Protein AF-A0A2R8MQP6-F1 (afdb_monomer_lite)

Sequence (188 aa):
MVGGPGESDSECGGEAPLSVRDRGTAGGQGGDEKSQTPPPSLRMPEGPELHLASQFVNEACRALVFGGCVEKSPVSRNPEVPFESSAYRISASARDKELRLTLSPLPGAQPPQEPLALVFRLGMSGSFQLVPRGELLRHAHPSFYTALPSPRLALCFVDIRRVGHWDLGGKWQPGRGPCVLQEYEQFR

Secondary structure (DSSP, 8-state):
------------------------------------PPPPPSSPPPHHHHHHHHHHHHHHHTT--EEEE-B--TT--SPP---EEEEEEEEEEEETTEEEEEEEEPTT-SS----EEEEEE-TTTEEEEEEEGGG--TTEEEEEEBPTTS-SEEEEEEESS---EEEESSPPPTT----TTT-HHHH-

pLDDT: mean 78.87, std 21.62, range [30.52, 97.0]

Structure (mmCIF, N/CA/C/O backbone):
data_AF-A0A2R8MQP6-F1
#
_entry.id   AF-A0A2R8MQP6-F1
#
loop_
_atom_site.group_PDB
_atom_site.id
_atom_site.type_symbol
_atom_site.label_atom_id
_atom_site.label_alt_id
_atom_site.label_comp_id
_atom_site.label_asym_id
_atom_site.label_entity_id
_atom_site.label_seq_id
_atom_site.pdbx_PDB_ins_code
_atom_site.Cartn_x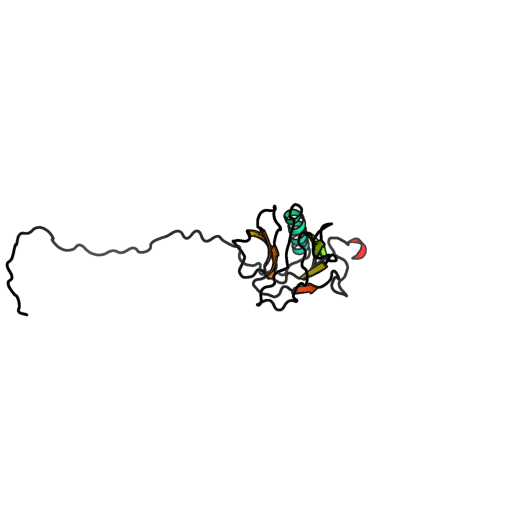
_atom_site.Cartn_y
_atom_site.Cartn_z
_atom_site.occupancy
_atom_site.B_iso_or_equiv
_atom_site.auth_seq_id
_atom_site.auth_comp_id
_atom_site.auth_asym_id
_atom_site.auth_atom_id
_atom_site.pdbx_PDB_model_num
ATOM 1 N N . MET A 1 1 ? 6.000 -55.855 59.032 1.00 43.84 1 MET A N 1
ATOM 2 C CA . MET A 1 1 ? 7.174 -56.683 58.684 1.00 43.84 1 MET A CA 1
ATOM 3 C C . MET A 1 1 ? 6.706 -58.111 58.500 1.00 43.84 1 MET A C 1
ATOM 5 O O . MET A 1 1 ? 5.842 -58.518 59.263 1.00 43.84 1 MET A O 1
ATOM 9 N N . VAL A 1 2 ? 7.357 -58.817 57.565 1.00 40.41 2 VAL A N 1
ATOM 10 C CA . VAL A 1 2 ? 7.210 -60.248 57.223 1.00 40.41 2 VAL A CA 1
ATOM 11 C C . VAL A 1 2 ? 5.893 -60.544 56.489 1.00 40.41 2 VAL A C 1
ATOM 13 O O . VAL A 1 2 ? 4.835 -60.234 57.008 1.00 40.41 2 VAL A O 1
ATOM 16 N N . GLY A 1 3 ? 5.829 -61.065 55.263 1.00 36.62 3 GLY A N 1
ATOM 17 C CA . GLY A 1 3 ? 6.766 -61.812 54.414 1.00 36.62 3 GLY A CA 1
ATOM 18 C C . GLY A 1 3 ? 5.940 -62.926 53.738 1.00 36.62 3 GLY A C 1
ATOM 19 O O . GLY A 1 3 ? 5.153 -63.556 54.435 1.00 36.62 3 GLY A O 1
ATOM 20 N N . GLY A 1 4 ? 6.040 -63.103 52.409 1.00 36.66 4 GLY A N 1
ATOM 21 C CA . GLY A 1 4 ? 5.347 -64.166 51.638 1.00 36.66 4 GLY A CA 1
ATOM 22 C C . GLY A 1 4 ? 5.877 -65.582 51.946 1.00 36.66 4 GLY A C 1
ATOM 23 O O . GLY A 1 4 ? 6.498 -65.738 52.998 1.00 36.66 4 GLY A O 1
ATOM 24 N N . PRO A 1 5 ? 5.759 -66.603 51.060 1.00 54.81 5 PRO A N 1
ATOM 25 C CA . PRO A 1 5 ? 5.203 -66.664 49.692 1.00 54.81 5 PRO A CA 1
ATOM 26 C C . PRO A 1 5 ? 4.239 -67.871 49.474 1.00 54.81 5 PRO A C 1
ATOM 28 O O . PRO A 1 5 ? 3.922 -68.588 50.419 1.00 54.81 5 PRO A O 1
ATOM 31 N N . GLY A 1 6 ? 3.791 -68.131 48.236 1.00 36.03 6 GLY A N 1
ATOM 32 C CA . GLY A 1 6 ? 3.144 -69.407 47.882 1.00 36.03 6 GLY A CA 1
ATOM 33 C C . GLY A 1 6 ? 2.449 -69.421 46.517 1.00 36.03 6 GLY A C 1
ATOM 34 O O . GLY A 1 6 ? 1.337 -68.918 46.391 1.00 36.03 6 GLY A O 1
ATOM 35 N N . GLU A 1 7 ? 3.120 -70.001 45.520 1.00 37.38 7 GLU A N 1
ATOM 36 C CA . GLU A 1 7 ? 2.585 -70.434 44.218 1.00 37.38 7 GLU A CA 1
ATOM 37 C C . GLU A 1 7 ? 1.422 -71.428 44.366 1.00 37.38 7 GLU A C 1
ATOM 39 O O . GLU A 1 7 ? 1.453 -72.274 45.259 1.00 37.38 7 GLU A O 1
ATOM 44 N N . SER A 1 8 ? 0.444 -71.391 43.454 1.00 41.34 8 SER A N 1
ATOM 45 C CA . SER A 1 8 ? -0.266 -72.590 42.974 1.00 41.34 8 SER A CA 1
ATOM 46 C C . SER A 1 8 ? -0.934 -72.319 41.625 1.00 41.34 8 SER A C 1
ATOM 48 O O . SER A 1 8 ? -1.675 -71.349 41.462 1.00 41.34 8 SER A O 1
ATOM 50 N N . ASP A 1 9 ? -0.648 -73.218 40.696 1.00 33.62 9 ASP A N 1
ATOM 51 C CA . ASP A 1 9 ? -1.058 -73.300 39.302 1.00 33.62 9 ASP A CA 1
ATOM 52 C C . ASP A 1 9 ? -2.571 -73.357 39.044 1.00 33.62 9 ASP A C 1
ATOM 54 O O . ASP A 1 9 ? -3.346 -73.959 39.791 1.00 33.62 9 ASP A O 1
ATOM 58 N N . SER A 1 10 ? -2.977 -72.840 37.882 1.00 39.88 10 SER A N 1
ATOM 59 C CA . SER A 1 10 ? -4.131 -73.376 37.162 1.00 39.88 10 SER A CA 1
ATOM 60 C C . SER A 1 10 ? -3.827 -73.408 35.665 1.00 39.88 10 SER A C 1
ATOM 62 O O . SER A 1 10 ? -3.576 -72.382 35.033 1.00 39.88 10 SER A O 1
ATOM 64 N N . GLU A 1 11 ? -3.782 -74.632 35.152 1.00 35.59 11 GLU A N 1
ATOM 65 C CA . GLU A 1 11 ? -3.460 -75.033 33.787 1.00 35.59 11 GLU A CA 1
ATOM 66 C C . GLU A 1 11 ? -4.742 -75.195 32.939 1.00 35.59 11 GLU A C 1
ATOM 68 O O . GLU A 1 11 ? -5.850 -75.187 33.471 1.00 35.59 11 GLU A O 1
ATOM 73 N N . CYS A 1 12 ? -4.551 -75.461 31.639 1.00 32.31 12 CYS A N 1
ATOM 74 C CA . CYS A 1 12 ? -5.521 -75.704 30.551 1.00 32.31 12 CYS A CA 1
ATOM 75 C C . CYS A 1 12 ? -6.021 -74.428 29.846 1.00 32.31 12 CYS A C 1
ATOM 77 O O . CYS A 1 12 ? -6.860 -73.706 30.361 1.00 32.31 12 CYS A O 1
ATOM 79 N N . GLY A 1 13 ? -5.598 -74.073 28.632 1.00 30.52 13 GLY A N 1
ATOM 80 C CA . GLY A 1 13 ? -4.957 -74.836 27.561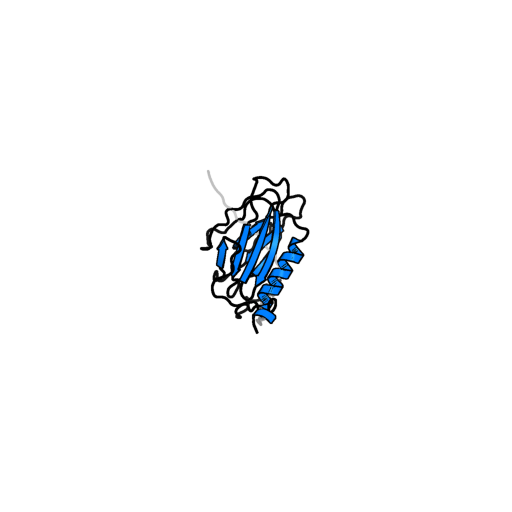 1.00 30.52 13 GLY A CA 1
ATOM 81 C C . GLY A 1 13 ? -5.720 -74.580 26.256 1.00 30.52 13 GLY A C 1
ATOM 82 O O . GLY A 1 13 ? -6.945 -74.650 26.247 1.00 30.52 13 GLY A O 1
ATOM 83 N N . GLY A 1 14 ? -5.006 -74.300 25.163 1.00 31.25 14 GLY A N 1
ATOM 84 C CA . GLY A 1 14 ? -5.575 -74.318 23.814 1.00 31.25 14 GLY A CA 1
ATOM 85 C C . GLY A 1 14 ? -5.014 -73.264 22.863 1.00 31.25 14 GLY A C 1
ATOM 86 O O . GLY A 1 14 ? -5.293 -72.085 23.011 1.00 31.25 14 GLY A O 1
ATOM 87 N N . GLU A 1 15 ? -4.314 -73.767 21.845 1.00 33.25 15 GLU A N 1
ATOM 88 C CA . GLU A 1 15 ? -4.041 -73.162 20.532 1.00 33.25 15 GLU A CA 1
ATOM 89 C C . GLU A 1 15 ? -2.840 -72.220 20.362 1.00 33.25 15 GLU A C 1
ATOM 91 O O . GLU A 1 15 ? -2.916 -71.008 20.529 1.00 33.25 15 GLU A O 1
ATOM 96 N N . ALA A 1 16 ? -1.756 -72.795 19.831 1.00 38.88 16 ALA A N 1
ATOM 97 C CA . ALA A 1 16 ? -1.168 -72.333 18.570 1.00 38.88 16 ALA A CA 1
ATOM 98 C C . ALA A 1 16 ? -0.230 -73.404 17.987 1.00 38.88 16 ALA A C 1
ATOM 100 O O . ALA A 1 16 ? 0.624 -73.920 18.712 1.00 38.88 16 ALA A O 1
ATOM 101 N N . PRO A 1 17 ? -0.287 -73.681 16.673 1.00 40.97 17 PRO A N 1
ATOM 102 C CA . PRO A 1 17 ? 0.880 -74.138 15.951 1.00 40.97 17 PRO A CA 1
ATOM 103 C C . PRO A 1 17 ? 1.465 -73.036 15.063 1.00 40.97 17 PRO A C 1
ATOM 105 O O . PRO A 1 17 ? 0.817 -72.090 14.617 1.00 40.97 17 PRO A O 1
ATOM 108 N N . LEU A 1 18 ? 2.761 -73.217 14.859 1.00 34.84 18 LEU A N 1
ATOM 109 C CA . LEU A 1 18 ? 3.734 -72.335 14.249 1.00 34.84 18 LEU A CA 1
ATOM 110 C C . LEU A 1 18 ? 3.585 -72.158 12.728 1.00 34.84 18 LEU A C 1
ATOM 112 O O . LEU A 1 18 ? 3.363 -73.102 11.978 1.00 34.84 18 LEU A O 1
ATOM 116 N N . SER A 1 19 ? 3.924 -70.933 12.320 1.00 37.66 19 SER A N 1
ATOM 117 C CA . SER A 1 19 ? 4.759 -70.553 11.171 1.00 37.66 19 SER A CA 1
ATOM 118 C C . SER A 1 19 ? 4.329 -70.924 9.746 1.00 37.66 19 SER A C 1
ATOM 120 O O . SER A 1 19 ? 4.566 -72.037 9.283 1.00 37.66 19 SER A O 1
ATOM 122 N N . VAL A 1 20 ? 3.971 -69.892 8.970 1.00 40.28 20 VAL A N 1
ATOM 123 C CA . VAL A 1 20 ? 4.335 -69.794 7.546 1.00 40.28 20 VAL A CA 1
ATOM 124 C C . VAL A 1 20 ? 4.773 -68.358 7.209 1.00 40.28 20 VAL A C 1
ATOM 126 O O . VAL A 1 20 ? 3.966 -67.449 7.083 1.00 40.28 20 VAL A O 1
ATOM 129 N N . ARG A 1 21 ? 6.096 -68.196 7.115 1.00 37.25 21 ARG A N 1
ATOM 130 C CA . ARG A 1 21 ? 6.882 -67.445 6.115 1.00 37.25 21 ARG A CA 1
ATOM 131 C C . ARG A 1 21 ? 6.300 -66.159 5.492 1.00 37.25 21 ARG A C 1
ATOM 133 O O . ARG A 1 21 ? 5.482 -66.204 4.583 1.00 37.25 21 ARG A O 1
ATOM 140 N N . ASP A 1 22 ? 6.895 -65.046 5.916 1.00 37.72 22 ASP A N 1
ATOM 141 C CA . ASP A 1 22 ? 7.594 -64.026 5.113 1.00 37.72 22 ASP A CA 1
ATOM 142 C C . ASP A 1 22 ? 7.141 -63.772 3.657 1.00 37.72 22 ASP A C 1
ATOM 144 O O . ASP A 1 22 ? 7.406 -64.568 2.753 1.00 37.72 22 ASP A O 1
ATOM 148 N N . ARG A 1 23 ? 6.563 -62.583 3.432 1.00 37.38 23 ARG A N 1
ATOM 149 C CA . ARG A 1 23 ? 6.898 -61.683 2.313 1.00 37.38 23 ARG A CA 1
ATOM 150 C C . ARG A 1 23 ? 6.336 -60.289 2.596 1.00 37.38 23 ARG A C 1
ATOM 152 O O . ARG A 1 23 ? 5.126 -60.096 2.661 1.00 37.38 23 ARG A O 1
ATOM 159 N N . GLY A 1 24 ? 7.233 -59.328 2.793 1.00 37.88 24 GLY A N 1
ATOM 160 C CA . GLY A 1 24 ? 6.889 -57.939 3.072 1.00 37.88 24 GLY A CA 1
ATOM 161 C C . GLY A 1 24 ? 6.263 -57.201 1.890 1.00 37.88 24 GLY A C 1
ATOM 162 O O . GLY A 1 24 ? 6.472 -57.555 0.733 1.00 37.88 24 GLY A O 1
ATOM 163 N N . THR A 1 25 ? 5.556 -56.113 2.186 1.00 36.94 25 THR A N 1
ATOM 164 C CA . THR A 1 25 ? 5.577 -54.880 1.388 1.00 36.94 25 THR A CA 1
ATOM 165 C C . THR A 1 25 ? 5.242 -53.711 2.313 1.00 36.94 25 THR A C 1
ATOM 167 O O . THR A 1 25 ? 4.336 -53.779 3.139 1.00 36.94 25 THR A O 1
ATOM 170 N N . ALA A 1 26 ? 6.070 -52.681 2.209 1.00 38.97 26 ALA A N 1
ATOM 171 C CA . ALA A 1 26 ? 6.120 -51.499 3.043 1.00 38.97 26 ALA A CA 1
ATOM 172 C C . ALA A 1 26 ? 5.038 -50.460 2.707 1.00 38.97 26 ALA A C 1
ATOM 174 O O . ALA A 1 26 ? 4.552 -50.399 1.582 1.00 38.97 26 ALA A O 1
ATOM 175 N N . GLY A 1 27 ? 4.823 -49.546 3.659 1.00 34.53 27 GLY A N 1
ATOM 176 C CA . GLY A 1 27 ? 4.660 -48.125 3.347 1.00 34.53 27 GLY A CA 1
ATOM 177 C C . GLY A 1 27 ? 3.244 -47.580 3.470 1.00 34.53 27 GLY A C 1
ATOM 178 O O . GLY A 1 27 ? 2.464 -47.633 2.526 1.00 34.53 27 GLY A O 1
ATOM 179 N N . GLY A 1 28 ? 2.951 -46.988 4.630 1.00 41.41 28 GLY A N 1
ATOM 180 C CA . GLY A 1 28 ? 1.762 -46.174 4.845 1.00 41.41 28 GLY A CA 1
ATOM 181 C C . GLY A 1 28 ? 1.755 -44.892 4.008 1.00 41.41 28 GLY A C 1
ATOM 182 O O . GLY A 1 28 ? 2.799 -44.344 3.661 1.00 41.41 28 GLY A O 1
ATOM 183 N N . GLN A 1 29 ? 0.552 -44.395 3.734 1.00 39.81 29 GLN A N 1
ATOM 184 C CA . GLN A 1 29 ? 0.321 -43.039 3.250 1.00 39.81 29 GLN A CA 1
ATOM 185 C C . GLN A 1 29 ? -0.751 -42.404 4.133 1.00 39.81 29 GLN A C 1
ATOM 187 O O . GLN A 1 29 ? -1.947 -42.589 3.928 1.00 39.81 29 GLN A O 1
ATOM 192 N N . GLY A 1 30 ? -0.291 -41.684 5.158 1.00 36.53 30 GLY A N 1
ATOM 193 C CA . GLY A 1 30 ? -1.041 -40.571 5.723 1.00 36.53 30 GLY A CA 1
ATOM 194 C C . GLY A 1 30 ? -0.920 -39.406 4.746 1.00 36.53 30 GLY A C 1
ATOM 195 O O . GLY A 1 30 ? 0.188 -38.961 4.449 1.00 36.53 30 GLY A O 1
ATOM 196 N N . GLY A 1 31 ? -2.045 -38.977 4.183 1.00 36.06 31 GLY A N 1
ATOM 197 C CA . GLY A 1 31 ? -2.110 -37.811 3.313 1.00 36.06 31 GLY A CA 1
ATOM 198 C C . GLY A 1 31 ? -2.021 -36.533 4.138 1.00 36.06 31 GLY A C 1
ATOM 199 O O . GLY A 1 31 ? -3.037 -36.032 4.607 1.00 36.06 31 GLY A O 1
ATOM 200 N N . ASP A 1 32 ? -0.809 -36.009 4.310 1.00 40.28 32 ASP A N 1
ATOM 201 C CA . ASP A 1 32 ? -0.594 -34.609 4.669 1.00 40.28 32 ASP A CA 1
ATOM 202 C C . ASP A 1 32 ? -0.904 -33.745 3.440 1.00 40.28 32 ASP A C 1
ATOM 204 O O . ASP A 1 32 ? -0.073 -33.577 2.541 1.00 40.28 32 ASP A O 1
ATOM 208 N N . GLU A 1 33 ? -2.111 -33.183 3.398 1.00 44.19 33 GLU A N 1
ATOM 209 C CA . GLU A 1 33 ? -2.508 -32.140 2.453 1.00 44.19 33 GLU A CA 1
ATOM 210 C C . GLU A 1 33 ? -1.775 -30.836 2.812 1.00 44.19 33 GLU A C 1
ATOM 212 O O . GLU A 1 33 ? -2.312 -29.902 3.406 1.00 44.19 33 GLU A O 1
ATOM 217 N N . LYS A 1 34 ? -0.473 -30.789 2.507 1.00 39.12 34 LYS A N 1
ATOM 218 C CA . LYS A 1 34 ? 0.323 -29.567 2.614 1.00 39.12 34 LYS A CA 1
ATOM 219 C C . LYS A 1 34 ? -0.166 -28.579 1.569 1.00 39.12 34 LYS A C 1
ATOM 221 O O . LYS A 1 34 ? 0.078 -28.755 0.377 1.00 39.12 34 LYS A O 1
ATOM 226 N N . SER A 1 35 ? -0.794 -27.516 2.057 1.00 44.22 35 SER A N 1
ATOM 227 C CA . SER A 1 35 ? -1.104 -26.276 1.355 1.00 44.22 35 SER A CA 1
ATOM 228 C C . SER A 1 35 ? 0.098 -25.846 0.506 1.00 44.22 35 SER A C 1
ATOM 230 O O . SER A 1 35 ? 1.103 -25.345 1.020 1.00 44.22 35 SER A O 1
ATOM 232 N N . GLN A 1 36 ? 0.027 -26.115 -0.797 1.00 40.44 36 GLN A N 1
ATOM 233 C CA . GLN A 1 36 ? 1.080 -25.791 -1.750 1.00 40.44 36 GLN A CA 1
ATOM 234 C C . GLN A 1 36 ? 1.109 -24.275 -1.946 1.00 40.44 36 GLN A C 1
ATOM 236 O O . GLN A 1 36 ? 0.409 -23.720 -2.788 1.00 40.44 36 GLN A O 1
ATOM 241 N N . THR A 1 37 ? 1.931 -23.587 -1.157 1.00 46.12 37 THR A N 1
ATOM 242 C CA . THR A 1 37 ? 2.424 -22.270 -1.558 1.00 46.12 37 THR A CA 1
ATOM 243 C C . THR A 1 37 ? 3.334 -22.479 -2.773 1.00 46.12 37 THR A C 1
ATOM 245 O O . THR A 1 37 ? 4.240 -23.317 -2.708 1.00 46.12 37 THR A O 1
ATOM 248 N N . PRO A 1 38 ? 3.093 -21.794 -3.907 1.00 44.50 38 PRO A N 1
ATOM 249 C CA . PRO A 1 38 ? 3.934 -21.952 -5.085 1.00 44.50 38 PRO A CA 1
ATOM 250 C C . PRO A 1 38 ? 5.383 -21.560 -4.749 1.00 44.50 38 PRO A C 1
ATOM 252 O O . PRO A 1 38 ? 5.602 -20.658 -3.932 1.00 44.50 38 PRO A O 1
ATOM 255 N N . PRO A 1 39 ? 6.387 -22.232 -5.344 1.00 47.50 39 PRO A N 1
ATOM 256 C CA . PRO A 1 39 ? 7.784 -21.899 -5.100 1.00 47.50 39 PRO A CA 1
ATOM 257 C C . PRO A 1 39 ? 8.047 -20.434 -5.487 1.00 47.50 39 PRO A C 1
ATOM 259 O O . PRO A 1 39 ? 7.502 -19.972 -6.494 1.00 47.50 39 PRO A O 1
ATOM 262 N N . PRO A 1 40 ? 8.879 -19.696 -4.725 1.00 55.09 40 PRO A N 1
ATOM 263 C CA . PRO A 1 40 ? 9.195 -18.312 -5.051 1.00 55.09 40 PRO A CA 1
ATOM 264 C C . PRO A 1 40 ? 9.785 -18.247 -6.461 1.00 55.09 40 PRO A C 1
ATOM 266 O O . PRO A 1 40 ? 10.729 -18.977 -6.783 1.00 55.09 40 PRO A O 1
ATOM 269 N N . SER A 1 41 ? 9.209 -17.390 -7.302 1.00 54.81 41 SER A N 1
ATOM 270 C CA . SER A 1 41 ? 9.655 -17.151 -8.670 1.00 54.81 41 SER A CA 1
ATOM 271 C C . SER A 1 41 ? 11.156 -16.837 -8.689 1.00 54.81 41 SER A C 1
ATOM 273 O O . SER A 1 41 ? 11.666 -16.018 -7.932 1.00 54.81 41 SER A O 1
ATOM 275 N N . LEU A 1 42 ? 11.901 -17.508 -9.571 1.00 52.31 42 LEU A N 1
ATOM 276 C CA . LEU A 1 42 ? 13.332 -17.244 -9.787 1.00 52.31 42 LEU A CA 1
ATOM 277 C C . LEU A 1 42 ? 13.582 -16.020 -10.690 1.00 52.31 42 LEU A C 1
ATOM 279 O O . LEU A 1 42 ? 14.726 -15.757 -11.055 1.00 52.31 42 LEU A O 1
ATOM 283 N N . ARG A 1 43 ? 12.531 -15.287 -11.083 1.00 60.25 43 ARG A N 1
ATOM 284 C CA . ARG A 1 43 ? 12.619 -14.127 -11.978 1.00 60.25 43 ARG A CA 1
ATOM 285 C C . ARG A 1 43 ? 12.562 -12.825 -11.192 1.00 60.25 43 ARG A C 1
ATOM 287 O O . ARG A 1 43 ? 11.840 -12.714 -10.211 1.00 60.25 43 ARG A O 1
ATOM 294 N N . MET A 1 44 ? 13.339 -11.847 -11.647 1.00 71.00 44 MET A N 1
ATOM 295 C CA . MET A 1 44 ? 13.272 -10.486 -11.126 1.00 71.00 44 MET A CA 1
ATOM 296 C C . MET A 1 44 ? 11.944 -9.842 -11.537 1.00 71.00 44 MET A C 1
ATOM 298 O O . MET A 1 44 ? 11.567 -9.994 -12.701 1.00 71.00 44 MET A O 1
ATOM 302 N N . PRO A 1 45 ? 11.287 -9.081 -10.648 1.00 77.88 45 PRO A N 1
ATOM 303 C CA . PRO A 1 45 ? 10.085 -8.363 -11.018 1.00 77.88 45 PRO A CA 1
ATOM 304 C C . PRO A 1 45 ? 10.345 -7.348 -12.124 1.00 77.88 45 PRO A C 1
ATOM 306 O O . PRO A 1 45 ? 11.289 -6.548 -12.084 1.00 77.88 45 PRO A O 1
ATOM 309 N N . GLU A 1 46 ? 9.471 -7.404 -13.116 1.00 85.25 46 GLU A N 1
ATOM 310 C CA . GLU A 1 46 ? 9.394 -6.479 -14.240 1.00 85.25 46 GLU A CA 1
ATOM 311 C C . GLU A 1 46 ? 8.279 -5.450 -13.986 1.00 85.25 46 GLU A C 1
ATOM 313 O O . GLU A 1 46 ? 7.461 -5.603 -13.075 1.00 85.25 46 GLU A O 1
ATOM 318 N N . GLY A 1 47 ? 8.200 -4.416 -14.828 1.00 84.69 47 GLY A N 1
ATOM 319 C CA . GLY A 1 47 ? 7.157 -3.384 -14.730 1.00 84.69 47 GLY A CA 1
ATOM 320 C C . GLY A 1 47 ? 5.713 -3.914 -14.623 1.00 84.69 47 GLY A C 1
ATOM 321 O O . GLY A 1 47 ? 4.953 -3.411 -13.793 1.00 84.69 47 GLY A O 1
ATOM 322 N N . PRO A 1 48 ? 5.312 -4.950 -15.387 1.00 88.75 48 PRO A N 1
ATOM 323 C CA . PRO A 1 48 ? 3.965 -5.512 -15.289 1.00 88.75 48 PRO A CA 1
ATOM 324 C C . PRO A 1 48 ? 3.632 -6.122 -13.922 1.00 88.75 48 PRO A C 1
ATOM 326 O O . PRO A 1 48 ? 2.513 -5.962 -13.446 1.00 88.75 48 PRO A O 1
ATOM 329 N N . GLU A 1 49 ? 4.583 -6.789 -13.264 1.00 89.75 49 GLU A N 1
ATOM 330 C CA . GLU A 1 49 ? 4.350 -7.411 -11.951 1.00 89.75 49 GLU A CA 1
ATOM 331 C C . GLU A 1 49 ? 4.098 -6.348 -10.878 1.00 89.75 49 GLU A C 1
ATOM 333 O O . GLU A 1 49 ? 3.168 -6.455 -10.080 1.00 89.75 49 GLU A O 1
ATOM 338 N N . LEU A 1 50 ? 4.875 -5.266 -10.925 1.00 92.00 50 LEU A N 1
ATOM 339 C CA . LEU A 1 50 ? 4.706 -4.087 -10.081 1.00 92.00 50 LEU A CA 1
ATOM 340 C C . LEU A 1 50 ? 3.344 -3.424 -10.299 1.00 92.00 50 LEU A C 1
ATOM 342 O O . LEU A 1 50 ? 2.660 -3.061 -9.339 1.00 92.00 50 LEU A O 1
ATOM 346 N N . HIS A 1 51 ? 2.938 -3.289 -11.561 1.00 92.56 51 HIS A N 1
ATOM 347 C CA . HIS A 1 51 ? 1.641 -2.735 -11.923 1.00 92.56 51 HIS A CA 1
ATOM 348 C C . HIS A 1 51 ? 0.485 -3.582 -11.377 1.00 92.56 51 HIS A C 1
ATOM 350 O O . HIS A 1 51 ? -0.407 -3.042 -10.721 1.00 92.56 51 HIS A O 1
ATOM 356 N N . LEU A 1 52 ? 0.539 -4.904 -11.560 1.00 93.69 52 LEU A N 1
ATOM 357 C CA . LEU A 1 52 ? -0.459 -5.834 -11.029 1.00 93.69 52 LEU A CA 1
ATOM 358 C C . LEU A 1 52 ? -0.492 -5.826 -9.497 1.00 93.69 52 LEU A C 1
ATOM 360 O O . LEU A 1 52 ? -1.570 -5.796 -8.910 1.00 93.69 52 LEU A O 1
ATOM 364 N N . ALA A 1 53 ? 0.665 -5.774 -8.832 1.00 93.94 53 ALA A N 1
ATOM 365 C CA . ALA A 1 53 ? 0.732 -5.657 -7.376 1.00 93.94 53 ALA A CA 1
ATOM 366 C C . ALA A 1 53 ? 0.081 -4.354 -6.880 1.00 93.94 53 ALA A C 1
ATOM 368 O O . ALA A 1 53 ? -0.661 -4.358 -5.898 1.00 93.94 53 ALA A O 1
ATOM 369 N N . SER A 1 54 ? 0.300 -3.238 -7.582 1.00 95.00 54 SER A N 1
ATOM 370 C CA . SER A 1 54 ? -0.359 -1.968 -7.271 1.00 95.00 54 SER A CA 1
ATOM 371 C C . SER A 1 54 ? -1.874 -2.037 -7.469 1.00 95.00 54 SER A C 1
ATOM 373 O O . SER A 1 54 ? -2.611 -1.464 -6.667 1.00 95.00 54 SER A O 1
ATOM 375 N N . GLN A 1 55 ? -2.351 -2.706 -8.520 1.00 95.44 55 GLN A N 1
ATOM 376 C CA . GLN A 1 55 ? -3.783 -2.913 -8.743 1.00 95.44 55 GLN A CA 1
ATOM 377 C C . GLN A 1 55 ? -4.391 -3.779 -7.643 1.00 95.44 55 GLN A C 1
ATOM 379 O O . GLN A 1 55 ? -5.379 -3.369 -7.038 1.00 95.44 55 GLN A O 1
ATOM 384 N N . PHE A 1 56 ? -3.744 -4.897 -7.305 1.00 96.00 56 PHE A N 1
ATOM 385 C CA . PHE A 1 56 ? -4.156 -5.773 -6.211 1.00 96.00 56 PHE A CA 1
ATOM 386 C C . PHE A 1 56 ? -4.318 -5.003 -4.898 1.00 96.00 56 PHE A C 1
ATOM 388 O O . PHE A 1 56 ? -5.370 -5.089 -4.268 1.00 96.00 56 PHE A O 1
ATOM 395 N N . VAL A 1 57 ? -3.320 -4.202 -4.504 1.00 96.00 57 VAL A N 1
ATOM 396 C CA . VAL A 1 57 ? -3.404 -3.396 -3.276 1.00 96.00 57 VAL A CA 1
ATOM 397 C C . VAL A 1 57 ? -4.597 -2.444 -3.338 1.00 96.00 57 VAL A C 1
ATOM 399 O O . VAL A 1 57 ? -5.375 -2.387 -2.389 1.00 96.00 57 VAL A O 1
ATOM 402 N N . ASN A 1 58 ? -4.782 -1.732 -4.450 1.00 96.12 58 ASN A N 1
ATOM 403 C CA . ASN A 1 58 ? -5.890 -0.789 -4.603 1.00 96.12 58 ASN A CA 1
ATOM 404 C C . ASN A 1 58 ? -7.263 -1.458 -4.565 1.00 96.12 58 ASN A C 1
ATOM 406 O O . ASN A 1 58 ? -8.194 -0.886 -4.007 1.00 96.12 58 ASN A O 1
ATOM 410 N N . GLU A 1 59 ? -7.414 -2.627 -5.177 1.00 96.00 59 GLU A N 1
ATOM 411 C CA . GLU A 1 59 ? -8.679 -3.359 -5.218 1.00 96.00 59 GLU A CA 1
ATOM 412 C C . GLU A 1 59 ? -8.997 -3.991 -3.866 1.00 96.00 59 GLU A C 1
ATOM 414 O O . GLU A 1 59 ? -10.082 -3.770 -3.327 1.00 96.00 59 GLU A O 1
ATOM 419 N N . ALA A 1 60 ? -8.029 -4.691 -3.274 1.00 93.75 60 ALA A N 1
ATOM 420 C CA . ALA A 1 60 ? -8.191 -5.366 -1.994 1.00 93.75 60 ALA A CA 1
ATOM 421 C C . ALA A 1 60 ? -8.384 -4.376 -0.833 1.00 93.75 60 ALA A C 1
ATOM 423 O O . ALA A 1 60 ? -9.167 -4.634 0.079 1.00 93.75 60 ALA A O 1
ATOM 424 N N . CYS A 1 61 ? -7.715 -3.218 -0.871 1.00 93.75 61 CYS A N 1
ATOM 425 C CA . CYS A 1 61 ? -7.790 -2.212 0.193 1.00 93.75 61 CYS A CA 1
ATOM 426 C C . CYS A 1 61 ? -8.901 -1.173 -0.010 1.00 93.75 61 CYS A C 1
ATOM 428 O O . CYS A 1 61 ? -9.150 -0.388 0.903 1.00 93.75 61 CYS A O 1
ATOM 430 N N . ARG A 1 62 ? -9.596 -1.152 -1.160 1.00 91.88 62 ARG A N 1
ATOM 431 C CA . ARG A 1 62 ? -10.567 -0.094 -1.515 1.00 91.88 62 ARG A CA 1
ATOM 432 C C . ARG A 1 62 ? -11.631 0.141 -0.444 1.00 91.88 62 ARG A C 1
ATOM 434 O O . ARG A 1 62 ? -11.985 1.283 -0.161 1.00 91.88 62 ARG A O 1
ATOM 441 N N . ALA A 1 63 ? -12.160 -0.948 0.107 1.00 91.25 63 ALA A N 1
ATOM 442 C CA . ALA A 1 63 ? -13.237 -0.934 1.095 1.00 91.25 63 ALA A CA 1
ATOM 443 C C . ALA A 1 63 ? -12.737 -1.125 2.537 1.00 91.25 63 ALA A C 1
ATOM 445 O O . ALA A 1 63 ? -13.547 -1.169 3.460 1.00 91.25 63 ALA A O 1
ATOM 446 N N . LEU A 1 64 ? -11.421 -1.246 2.741 1.00 94.06 64 LEU A N 1
ATOM 447 C CA . LEU A 1 64 ? -10.832 -1.498 4.050 1.00 94.06 64 LEU A CA 1
ATOM 448 C C . LEU A 1 64 ? -10.383 -0.194 4.703 1.00 94.06 64 LEU A C 1
ATOM 450 O O . LEU A 1 64 ? -9.864 0.717 4.054 1.00 94.06 64 LEU A O 1
ATOM 454 N N . VAL A 1 65 ? -10.562 -0.130 6.018 1.00 95.56 65 VAL A N 1
ATOM 455 C CA . VAL A 1 65 ? -9.992 0.922 6.857 1.00 95.56 65 VAL A CA 1
ATOM 456 C C . VAL A 1 65 ? -8.909 0.290 7.711 1.00 95.56 65 VAL A C 1
ATOM 458 O O . VAL A 1 65 ? -9.147 -0.715 8.380 1.00 95.56 65 VAL A O 1
ATOM 461 N N . PHE A 1 66 ? -7.722 0.875 7.670 1.00 95.81 66 PHE A N 1
ATOM 462 C CA . PHE A 1 66 ? -6.569 0.482 8.464 1.00 95.81 66 PHE A CA 1
ATOM 463 C C . PHE A 1 66 ? -6.456 1.352 9.709 1.00 95.81 66 PHE A C 1
ATOM 465 O O . PHE A 1 66 ? -6.996 2.455 9.740 1.00 95.81 66 PHE A O 1
ATOM 472 N N . GLY A 1 67 ? -5.800 0.847 10.748 1.00 94.69 67 GLY A N 1
ATOM 473 C CA . GLY A 1 67 ? -5.629 1.581 11.996 1.00 94.69 67 GLY A CA 1
ATOM 474 C C . GLY A 1 67 ? -4.474 1.068 12.841 1.00 94.69 67 GLY A C 1
ATOM 475 O O . GLY A 1 67 ? -4.028 -0.070 12.691 1.00 94.69 67 GLY A O 1
ATOM 476 N N . GLY A 1 68 ? -4.008 1.926 13.743 1.00 93.06 68 GLY A N 1
ATOM 477 C CA . GLY A 1 68 ? -2.851 1.687 14.596 1.00 93.06 68 GLY A CA 1
ATOM 478 C C . GLY A 1 68 ? -1.531 2.049 13.918 1.00 93.06 68 GLY A C 1
ATOM 479 O O . GLY A 1 68 ? -1.492 2.824 12.958 1.00 93.06 68 GLY A O 1
ATOM 480 N N . CYS A 1 69 ? -0.448 1.491 14.451 1.00 92.88 69 CYS A N 1
ATOM 481 C CA . CYS A 1 69 ? 0.901 1.670 13.938 1.00 92.88 69 CYS A CA 1
ATOM 482 C C . CYS A 1 69 ? 1.240 0.658 12.832 1.00 92.88 69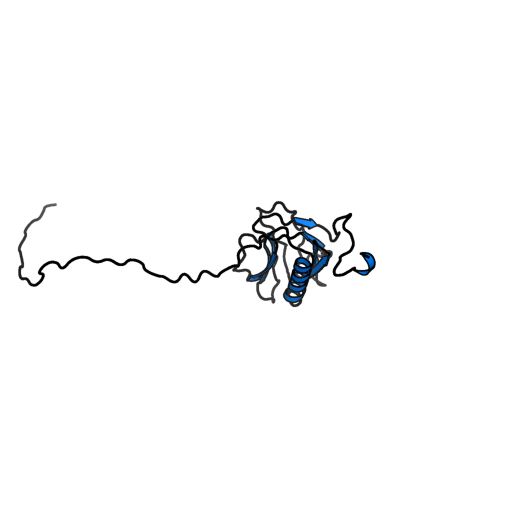 CYS A C 1
ATOM 484 O O . CYS A 1 69 ? 0.610 -0.394 12.690 1.00 92.88 69 CYS A O 1
ATOM 486 N N . VAL A 1 70 ? 2.256 0.987 12.036 1.00 92.50 70 VAL A N 1
ATOM 487 C CA . VAL A 1 70 ? 2.829 0.069 11.046 1.00 92.50 70 VAL A CA 1
ATOM 488 C C . VAL A 1 70 ? 3.875 -0.805 11.731 1.00 92.50 70 VAL A C 1
ATOM 490 O O . VAL A 1 70 ? 4.912 -0.314 12.177 1.00 92.50 70 VAL A O 1
ATOM 493 N N . GLU A 1 71 ? 3.633 -2.113 11.800 1.00 88.69 71 GLU A N 1
ATOM 494 C CA . GLU A 1 71 ? 4.557 -3.031 12.465 1.00 88.69 71 GLU A CA 1
ATOM 495 C C . GLU A 1 71 ? 5.637 -3.520 11.497 1.00 88.69 71 GLU A C 1
ATOM 497 O O . GLU A 1 71 ? 5.363 -4.126 10.455 1.00 88.69 71 GLU A O 1
ATOM 502 N N . LYS A 1 72 ? 6.899 -3.304 11.872 1.00 89.44 72 LYS A N 1
ATOM 503 C CA . LYS A 1 72 ? 8.058 -3.877 11.187 1.00 89.44 72 LYS A CA 1
ATOM 504 C C . LYS A 1 72 ? 8.623 -5.024 12.013 1.00 89.44 72 LYS A C 1
ATOM 506 O O . LYS A 1 72 ? 8.854 -4.892 13.209 1.00 89.44 72 LYS A O 1
ATOM 511 N N . SER A 1 73 ? 8.952 -6.131 11.354 1.00 84.56 73 SER A N 1
ATOM 512 C CA . SER A 1 73 ? 9.708 -7.198 12.008 1.00 84.56 73 SER A CA 1
ATOM 513 C C . SER A 1 73 ? 11.109 -6.725 12.433 1.00 84.56 73 SER A C 1
ATOM 515 O O . SER A 1 73 ? 11.779 -6.011 11.668 1.00 84.56 73 SER A O 1
ATOM 517 N N . PRO A 1 74 ? 11.615 -7.182 13.593 1.00 80.12 74 PRO A N 1
ATOM 518 C CA . PRO A 1 74 ? 12.963 -6.850 14.053 1.00 80.12 74 PRO A CA 1
ATOM 519 C C . PRO A 1 74 ? 14.058 -7.366 13.110 1.00 80.12 74 PRO A C 1
ATOM 521 O O . PRO A 1 74 ? 15.160 -6.830 13.093 1.00 80.12 74 PRO A O 1
ATOM 524 N N . VAL A 1 75 ? 13.766 -8.382 12.288 1.00 84.12 75 VAL A N 1
ATOM 525 C CA . VAL A 1 75 ? 14.773 -9.010 11.419 1.00 84.12 75 VAL A CA 1
ATOM 526 C C . VAL A 1 75 ? 14.942 -8.307 10.063 1.00 84.12 75 VAL A C 1
ATOM 528 O O . VAL A 1 75 ? 15.848 -8.653 9.300 1.00 84.12 75 VAL A O 1
ATOM 531 N N . SER A 1 76 ? 14.086 -7.329 9.746 1.00 84.19 76 SER A N 1
ATOM 532 C CA . SER A 1 76 ? 14.221 -6.498 8.546 1.00 84.19 76 SER A CA 1
ATOM 533 C C . SER A 1 76 ? 15.162 -5.320 8.801 1.00 84.19 76 SER A C 1
ATOM 535 O O . SER A 1 76 ? 14.984 -4.584 9.774 1.00 84.19 76 SER A O 1
ATOM 537 N N . ARG A 1 77 ? 16.125 -5.116 7.892 1.00 86.75 77 ARG A N 1
ATOM 538 C CA . ARG A 1 77 ? 17.087 -3.995 7.916 1.00 86.75 77 ARG A CA 1
ATOM 539 C C . ARG A 1 77 ? 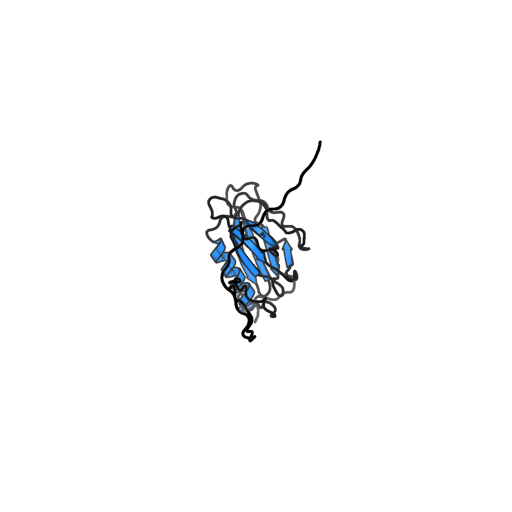16.533 -2.694 7.329 1.00 86.75 77 ARG A C 1
ATOM 541 O O . ARG A 1 77 ? 17.208 -1.673 7.373 1.00 86.75 77 ARG A O 1
ATOM 548 N N . ASN A 1 78 ? 15.337 -2.749 6.755 1.00 90.31 78 ASN A N 1
ATOM 549 C CA . ASN A 1 78 ? 14.660 -1.587 6.199 1.00 90.31 78 ASN A CA 1
ATOM 550 C C . ASN A 1 78 ? 14.240 -0.591 7.299 1.00 90.31 78 ASN A C 1
ATOM 552 O O . ASN A 1 78 ? 14.071 -1.004 8.456 1.00 90.31 78 ASN A O 1
ATOM 556 N N . PRO A 1 79 ? 14.042 0.696 6.953 1.00 90.88 79 PRO A N 1
ATOM 557 C CA . PRO A 1 79 ? 13.649 1.718 7.915 1.00 90.88 79 PRO A CA 1
ATOM 558 C C . PRO A 1 79 ? 12.302 1.401 8.571 1.00 90.88 79 PRO A C 1
ATOM 560 O O . PRO A 1 79 ? 11.396 0.831 7.955 1.00 90.88 79 PRO A O 1
ATOM 563 N N . GLU A 1 80 ? 12.166 1.788 9.837 1.00 91.31 80 GLU A N 1
ATOM 564 C CA . GLU A 1 80 ? 10.866 1.816 10.506 1.00 91.31 80 GLU A CA 1
ATOM 565 C C . GLU A 1 80 ? 9.960 2.861 9.863 1.00 91.31 80 GLU A C 1
ATOM 567 O O . GLU A 1 80 ? 10.430 3.855 9.312 1.00 91.31 80 GLU A O 1
ATOM 572 N N . VAL A 1 81 ? 8.655 2.613 9.916 1.00 92.50 81 VAL A N 1
ATOM 573 C CA . VAL A 1 81 ? 7.647 3.502 9.345 1.00 92.50 81 VAL A CA 1
ATOM 574 C C . VAL A 1 81 ? 7.005 4.265 10.506 1.00 92.50 81 VAL A C 1
ATOM 576 O O . VAL A 1 81 ? 6.158 3.691 11.190 1.00 92.50 81 VAL A O 1
ATOM 579 N N . PRO A 1 82 ? 7.400 5.528 10.764 1.00 92.00 82 PRO A N 1
ATOM 580 C CA . PRO A 1 82 ? 6.862 6.326 11.863 1.00 92.00 82 PRO A CA 1
ATOM 581 C C . PRO A 1 82 ? 5.471 6.855 11.491 1.00 92.00 82 PRO A C 1
ATOM 583 O O . PRO A 1 82 ? 5.295 8.028 11.167 1.00 92.00 82 PRO A O 1
ATOM 586 N N . PHE A 1 83 ? 4.488 5.960 11.465 1.00 93.44 83 PHE A N 1
ATOM 587 C CA . PHE A 1 83 ? 3.108 6.270 11.124 1.00 93.44 83 PHE A CA 1
ATOM 588 C C . PHE A 1 83 ? 2.162 5.581 12.096 1.00 93.44 83 PHE A C 1
ATOM 590 O O . PHE A 1 83 ? 2.199 4.358 12.256 1.00 93.44 83 PHE A O 1
ATOM 597 N N . GLU A 1 84 ? 1.287 6.378 12.694 1.00 93.94 84 GLU A N 1
ATOM 598 C CA . GLU A 1 84 ? 0.223 5.920 13.569 1.00 93.94 84 GLU A CA 1
ATOM 599 C C . GLU A 1 84 ? -1.034 6.733 13.278 1.00 93.94 84 GLU A C 1
ATOM 601 O O . GLU A 1 84 ? -1.005 7.960 13.215 1.00 93.94 84 GLU A O 1
ATOM 606 N N . SER A 1 85 ? -2.148 6.044 13.060 1.00 95.06 85 SER A N 1
ATOM 607 C CA . SER A 1 85 ? -3.441 6.686 12.864 1.00 95.06 85 SER A CA 1
ATOM 608 C C . SER A 1 85 ? -4.549 5.703 13.207 1.00 95.06 85 SER A C 1
ATOM 610 O O . SER A 1 85 ? -4.481 4.535 12.831 1.00 95.06 85 SER A O 1
ATOM 612 N N . SER A 1 86 ? -5.587 6.149 13.908 1.00 94.12 86 SER A N 1
ATOM 613 C CA . SER A 1 86 ? -6.721 5.300 14.284 1.00 94.12 86 SER A CA 1
ATOM 614 C C . SER A 1 86 ? -7.515 4.806 13.075 1.00 94.12 86 SER A C 1
ATOM 616 O O . SER A 1 86 ? -8.102 3.725 13.134 1.00 94.12 86 SER A O 1
ATOM 618 N N . ALA A 1 87 ? -7.522 5.578 11.986 1.00 95.00 87 ALA A N 1
ATOM 619 C CA . ALA A 1 87 ? -8.243 5.263 10.765 1.00 95.00 87 ALA A CA 1
ATOM 620 C C . ALA A 1 87 ? -7.540 5.872 9.542 1.00 95.00 87 ALA A C 1
ATOM 622 O O . ALA A 1 87 ? -7.449 7.089 9.400 1.00 95.00 87 ALA A O 1
ATOM 623 N N . TYR A 1 88 ? -7.082 5.035 8.619 1.00 96.25 88 TYR A N 1
ATOM 624 C CA . TYR A 1 88 ? -6.446 5.459 7.376 1.00 96.25 88 TYR A CA 1
ATOM 625 C C . TYR A 1 88 ? -6.774 4.511 6.222 1.00 96.25 88 TYR A C 1
ATOM 627 O O . TYR A 1 88 ? -7.194 3.369 6.416 1.00 96.25 88 TYR A O 1
ATOM 635 N N . ARG A 1 89 ? -6.597 4.997 4.994 1.00 95.75 89 ARG A N 1
ATOM 636 C CA . ARG A 1 89 ? -6.696 4.203 3.767 1.00 95.75 89 ARG A CA 1
ATOM 637 C C . ARG A 1 89 ? -5.324 3.962 3.174 1.00 95.75 89 ARG A C 1
ATOM 639 O O . ARG A 1 89 ? -4.432 4.802 3.283 1.00 95.75 89 ARG A O 1
ATOM 646 N N . ILE A 1 90 ? -5.197 2.820 2.515 1.00 96.94 90 ILE A N 1
ATOM 647 C CA . ILE A 1 90 ? -4.007 2.443 1.767 1.00 96.94 90 ILE A CA 1
ATOM 648 C C . ILE A 1 90 ? -4.347 2.481 0.283 1.00 96.94 90 ILE A C 1
ATOM 650 O O . ILE A 1 90 ? -5.350 1.918 -0.149 1.00 96.94 90 ILE A O 1
ATOM 654 N N . SER A 1 91 ? -3.497 3.143 -0.490 1.00 96.62 91 SER A N 1
ATOM 655 C CA . SER A 1 91 ? -3.526 3.116 -1.951 1.00 96.62 91 SER A CA 1
ATOM 656 C C . SER A 1 91 ? -2.128 2.855 -2.492 1.00 96.62 91 SER A C 1
ATOM 658 O O . SER A 1 91 ? -1.137 3.055 -1.790 1.00 96.62 91 SER A O 1
ATOM 660 N N . ALA A 1 92 ? -2.037 2.397 -3.732 1.00 96.75 92 ALA A N 1
ATOM 661 C CA . ALA A 1 92 ? -0.783 2.114 -4.401 1.00 96.75 92 ALA A CA 1
ATOM 662 C C . ALA A 1 92 ? -0.748 2.704 -5.814 1.00 96.75 92 ALA A C 1
ATOM 664 O O . ALA A 1 92 ? -1.764 2.844 -6.495 1.00 96.75 92 ALA A O 1
ATOM 665 N N . SER A 1 93 ? 0.455 3.022 -6.267 1.00 94.69 93 SER A N 1
ATOM 666 C CA . SER A 1 93 ? 0.774 3.355 -7.653 1.00 94.69 93 SER A CA 1
ATOM 667 C C . SER A 1 93 ? 2.083 2.669 -8.016 1.00 94.69 93 SER A C 1
ATOM 669 O O . SER A 1 93 ? 2.993 2.658 -7.193 1.00 94.69 93 SER A O 1
ATOM 671 N N . ALA A 1 94 ? 2.212 2.139 -9.226 1.00 93.62 94 ALA A N 1
ATOM 672 C CA . ALA A 1 94 ? 3.458 1.553 -9.713 1.00 93.62 94 ALA A CA 1
ATOM 673 C C . ALA A 1 94 ? 4.078 2.428 -10.798 1.00 93.62 94 ALA A C 1
ATOM 675 O O . ALA A 1 94 ? 3.357 2.964 -11.632 1.00 93.62 94 ALA A O 1
ATOM 676 N N . ARG A 1 95 ? 5.405 2.525 -10.808 1.00 90.81 95 ARG A N 1
ATOM 677 C CA . ARG A 1 95 ? 6.188 3.193 -11.845 1.00 90.81 95 ARG A CA 1
ATOM 678 C C . ARG A 1 95 ? 7.420 2.342 -12.137 1.00 90.81 95 ARG A C 1
ATOM 680 O O . ARG A 1 95 ? 8.301 2.212 -11.291 1.00 90.81 95 ARG A O 1
ATOM 687 N N . ASP A 1 96 ? 7.456 1.722 -13.314 1.00 86.56 96 ASP A N 1
ATOM 688 C CA . ASP A 1 96 ? 8.462 0.719 -13.685 1.00 86.56 96 ASP A CA 1
ATOM 689 C C . ASP A 1 96 ? 8.680 -0.340 -12.593 1.00 86.56 96 ASP A C 1
ATOM 691 O O . ASP A 1 96 ? 7.777 -1.104 -12.265 1.00 86.56 96 ASP A O 1
ATOM 695 N N . LYS A 1 97 ? 9.889 -0.385 -12.023 1.00 88.88 97 LYS A N 1
ATOM 696 C CA . LYS A 1 97 ? 10.342 -1.368 -11.033 1.00 88.88 97 LYS A CA 1
ATOM 697 C C . LYS A 1 97 ? 10.114 -0.906 -9.589 1.00 88.88 97 LYS A C 1
ATOM 699 O O . LYS A 1 97 ? 10.715 -1.459 -8.668 1.00 88.88 97 LYS A O 1
ATOM 704 N N . GLU A 1 98 ? 9.281 0.112 -9.394 1.00 93.25 98 GLU A N 1
ATOM 705 C CA . GLU A 1 98 ? 8.988 0.712 -8.095 1.00 93.25 98 GLU A CA 1
ATOM 706 C C . GLU A 1 98 ? 7.478 0.759 -7.845 1.00 93.25 98 GLU A C 1
ATOM 708 O O . GLU A 1 98 ? 6.684 1.065 -8.735 1.00 93.25 98 GLU A O 1
ATOM 713 N N . LEU A 1 99 ? 7.068 0.461 -6.614 1.00 95.06 99 LEU A N 1
ATOM 714 C CA . LEU A 1 99 ? 5.683 0.545 -6.160 1.00 95.06 99 LEU A CA 1
ATOM 715 C C . LEU A 1 99 ? 5.616 1.533 -5.011 1.00 95.06 99 LEU A C 1
ATOM 717 O O . LEU A 1 99 ? 6.219 1.325 -3.968 1.00 95.06 99 LEU A O 1
ATOM 721 N N . ARG A 1 100 ? 4.857 2.606 -5.174 1.00 96.25 100 ARG A N 1
ATOM 722 C CA . ARG A 1 100 ? 4.588 3.568 -4.112 1.00 96.25 100 ARG A CA 1
ATOM 723 C C . ARG A 1 100 ? 3.273 3.236 -3.437 1.00 96.25 100 ARG A C 1
ATOM 725 O O . ARG A 1 100 ? 2.240 3.213 -4.098 1.00 96.25 100 ARG A O 1
ATOM 732 N N . LEU A 1 101 ? 3.319 3.041 -2.131 1.00 97.00 101 LEU A N 1
ATOM 733 C CA . LEU A 1 101 ? 2.171 2.847 -1.260 1.00 97.00 101 LEU A CA 1
ATOM 734 C C . LEU A 1 101 ? 1.942 4.141 -0.474 1.00 97.00 101 LEU A C 1
ATOM 736 O O . LEU A 1 101 ? 2.874 4.676 0.119 1.00 97.00 101 LEU A O 1
ATOM 740 N N . THR A 1 102 ? 0.718 4.653 -0.478 1.00 96.69 102 THR A N 1
ATOM 741 C CA . THR A 1 102 ? 0.328 5.881 0.218 1.00 96.69 102 THR A CA 1
ATOM 742 C C . THR A 1 102 ? -0.651 5.549 1.337 1.00 96.69 102 THR A C 1
ATOM 744 O O . THR A 1 102 ? -1.720 4.986 1.090 1.00 96.69 102 THR A O 1
ATOM 747 N N . LEU A 1 103 ? -0.277 5.925 2.557 1.00 96.31 103 LEU A N 1
ATOM 748 C CA . LEU A 1 103 ? -1.079 5.879 3.772 1.00 96.31 103 LEU A CA 1
ATOM 749 C C . LEU A 1 103 ? -1.762 7.235 3.937 1.00 96.31 103 LEU A C 1
ATOM 751 O O . LEU A 1 103 ? -1.099 8.249 4.1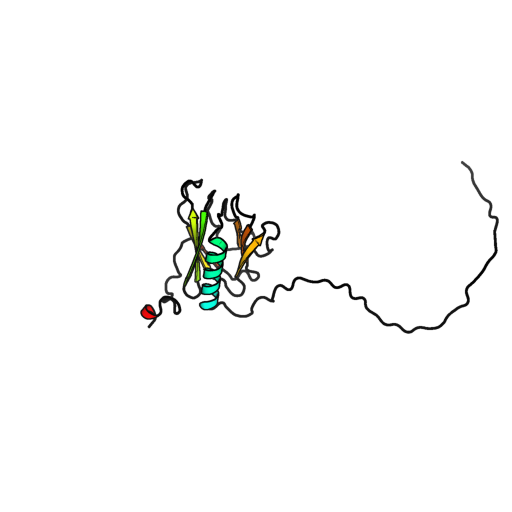52 1.00 96.31 103 LEU A O 1
ATOM 755 N N . SER A 1 104 ? -3.083 7.270 3.816 1.00 95.75 104 SER A N 1
ATOM 756 C CA . SER A 1 104 ? -3.871 8.502 3.896 1.00 95.75 104 SER A CA 1
ATOM 757 C C . SER A 1 104 ? -4.812 8.443 5.099 1.00 95.75 104 SER A C 1
ATOM 759 O O . SER A 1 104 ? -5.813 7.722 5.035 1.00 95.75 104 SER A O 1
ATOM 761 N N . PRO A 1 105 ? -4.510 9.167 6.192 1.00 96.06 105 PRO A N 1
ATOM 762 C CA . PRO A 1 105 ? -5.404 9.304 7.339 1.00 96.06 105 PRO A CA 1
ATOM 763 C C . PRO A 1 105 ? -6.792 9.792 6.924 1.00 96.06 105 PRO A C 1
ATOM 765 O O . PRO A 1 105 ? -6.932 10.637 6.038 1.00 96.06 105 PRO A O 1
ATOM 768 N N . LEU A 1 106 ? -7.830 9.236 7.546 1.00 94.06 106 LEU A N 1
ATOM 769 C CA . LEU A 1 106 ? -9.203 9.675 7.327 1.00 94.06 106 LEU A CA 1
ATOM 770 C C . LEU A 1 106 ? -9.510 10.939 8.147 1.00 94.06 106 LEU A C 1
ATOM 772 O O . LEU A 1 106 ? -8.920 11.143 9.211 1.00 94.06 106 LEU A O 1
ATOM 776 N N . PRO A 1 107 ? -10.460 11.783 7.701 1.00 92.38 107 PRO A N 1
ATOM 777 C CA . PRO A 1 107 ? -10.909 12.925 8.490 1.00 92.38 107 PRO A CA 1
ATOM 778 C C . PRO A 1 107 ? -11.403 12.478 9.872 1.00 92.38 107 PRO A C 1
ATOM 780 O O . PRO A 1 107 ? -12.254 11.596 9.972 1.00 92.38 107 PRO A O 1
ATOM 783 N N . GLY A 1 108 ? -10.865 13.080 10.934 1.00 89.31 108 GLY A N 1
ATOM 784 C CA . GLY A 1 108 ? -11.197 12.726 12.320 1.00 89.31 108 GLY A CA 1
ATOM 785 C C . GLY A 1 108 ? -10.385 11.566 12.909 1.00 89.31 108 GLY A C 1
ATOM 786 O O . GLY A 1 108 ? -10.605 11.212 14.067 1.00 89.31 108 GLY A O 1
ATOM 787 N N . ALA A 1 109 ? -9.440 10.993 12.158 1.00 91.62 109 ALA A N 1
ATOM 788 C CA . ALA A 1 109 ? -8.494 10.024 12.696 1.00 91.62 109 ALA A CA 1
ATOM 789 C C . ALA A 1 109 ? -7.525 10.673 13.700 1.00 91.62 109 ALA A C 1
ATOM 791 O O . ALA A 1 109 ? -7.205 11.858 13.605 1.00 91.62 109 ALA A O 1
ATOM 792 N N . GLN A 1 110 ? -7.071 9.884 14.672 1.00 90.62 110 GLN A N 1
ATOM 793 C CA . GLN A 1 110 ? -6.190 10.315 15.757 1.00 90.62 110 GLN A CA 1
ATOM 794 C C . GLN A 1 110 ? -4.990 9.363 15.870 1.00 90.62 110 GLN A C 1
ATOM 796 O O . GLN A 1 110 ? -5.201 8.153 15.769 1.00 90.62 110 GLN A O 1
ATOM 801 N N . PRO A 1 111 ? -3.762 9.854 16.105 1.00 92.19 111 PRO A N 1
ATOM 802 C CA . PRO A 1 111 ? -3.378 11.269 16.150 1.00 92.19 111 PRO A CA 1
ATOM 803 C C . PRO A 1 111 ? -3.504 11.965 14.776 1.00 92.19 111 PRO A C 1
ATOM 805 O O . PRO A 1 111 ? -3.603 11.280 13.752 1.00 92.19 111 PRO A O 1
ATOM 808 N N . PRO A 1 112 ? -3.520 13.314 14.726 1.00 88.94 112 PRO A N 1
ATOM 809 C CA . PRO A 1 112 ? -3.453 14.050 13.470 1.00 88.94 112 PRO A CA 1
ATOM 810 C C . PRO A 1 112 ? -2.120 13.746 12.791 1.00 88.94 112 PRO A C 1
ATOM 812 O O . PRO A 1 112 ? -1.055 14.019 13.343 1.00 88.94 112 PRO A O 1
ATOM 815 N N . GLN A 1 113 ? -2.193 13.158 11.606 1.00 90.75 113 GLN A N 1
ATOM 816 C CA . GLN A 1 113 ? -1.036 12.673 10.872 1.00 90.75 113 GLN A CA 1
ATOM 817 C C . GLN A 1 113 ? -1.159 13.129 9.420 1.00 90.75 113 GLN A C 1
ATOM 819 O O . GLN A 1 113 ? -2.246 13.107 8.841 1.00 90.75 113 GLN A O 1
ATOM 824 N N . GLU A 1 114 ? -0.041 13.532 8.825 1.00 92.69 114 GLU A N 1
ATOM 825 C CA . GLU A 1 114 ? 0.012 13.824 7.394 1.00 92.69 114 GLU A CA 1
ATOM 826 C C . GLU A 1 114 ? 0.056 12.522 6.579 1.00 92.69 114 GLU A C 1
ATOM 828 O O . GLU A 1 114 ? 0.604 11.516 7.054 1.00 92.69 114 GLU A O 1
ATOM 833 N N . PRO A 1 115 ? -0.478 12.506 5.343 1.00 94.88 115 PRO A N 1
ATOM 834 C CA . PRO A 1 115 ? -0.346 11.357 4.463 1.00 94.88 115 PRO A CA 1
ATOM 835 C C . PRO A 1 115 ? 1.122 10.958 4.270 1.00 94.88 115 PRO A C 1
ATOM 837 O O . PRO A 1 115 ? 1.959 11.775 3.883 1.00 94.88 115 PRO A O 1
ATOM 840 N N . LEU A 1 116 ? 1.432 9.683 4.504 1.00 95.44 116 LEU A N 1
ATOM 841 C CA . LEU A 1 116 ? 2.782 9.147 4.360 1.00 95.44 116 LEU A CA 1
ATOM 842 C C . LEU A 1 116 ? 2.849 8.224 3.151 1.00 95.44 116 LEU A C 1
ATOM 844 O O . LEU A 1 116 ? 2.078 7.277 3.038 1.00 95.44 116 LEU A O 1
ATOM 848 N N . ALA A 1 117 ? 3.807 8.467 2.265 1.00 96.06 117 ALA A N 1
ATOM 849 C CA . ALA A 1 117 ? 4.094 7.575 1.152 1.00 96.06 117 ALA A CA 1
ATOM 850 C C . ALA A 1 117 ? 5.382 6.783 1.399 1.00 96.06 117 ALA A C 1
ATOM 852 O O . ALA A 1 117 ? 6.328 7.286 2.005 1.00 96.06 117 ALA A O 1
ATOM 853 N N . LEU A 1 118 ? 5.404 5.555 0.898 1.00 95.38 118 LEU A N 1
ATOM 854 C CA . LEU A 1 118 ? 6.502 4.602 0.971 1.00 95.38 118 LEU A CA 1
ATOM 855 C C . LEU A 1 118 ? 6.776 4.080 -0.434 1.00 95.38 118 LEU A C 1
ATOM 857 O O . LEU A 1 118 ? 5.839 3.667 -1.116 1.00 95.38 118 LEU A O 1
ATOM 861 N N . VAL A 1 119 ? 8.031 4.066 -0.869 1.00 95.31 119 VAL A N 1
ATOM 862 C CA . VAL A 1 119 ? 8.410 3.492 -2.168 1.00 95.31 119 VAL A CA 1
ATOM 863 C C . VAL A 1 119 ? 9.080 2.149 -1.942 1.00 95.31 119 VAL A C 1
ATOM 865 O O . VAL A 1 119 ? 10.137 2.071 -1.329 1.00 95.31 119 VAL A O 1
ATOM 868 N N . PHE A 1 120 ? 8.452 1.096 -2.448 1.00 94.50 120 PHE A N 1
ATOM 869 C CA . PHE A 1 120 ? 8.882 -0.289 -2.385 1.00 94.50 120 PHE A CA 1
ATOM 870 C C . PHE A 1 120 ? 9.554 -0.717 -3.686 1.00 94.50 120 PHE A C 1
ATOM 872 O O . PHE A 1 120 ? 9.081 -0.450 -4.792 1.00 94.50 120 PHE A O 1
ATOM 879 N N . ARG A 1 121 ? 10.623 -1.489 -3.533 1.00 92.56 121 ARG A N 1
ATOM 880 C CA . ARG A 1 121 ? 11.255 -2.294 -4.574 1.00 92.56 121 ARG A CA 1
ATOM 881 C C . ARG A 1 121 ? 11.117 -3.741 -4.141 1.00 92.56 121 ARG A C 1
ATOM 883 O O . ARG A 1 121 ? 11.670 -4.111 -3.110 1.00 92.56 121 ARG A O 1
ATOM 890 N N . LEU A 1 122 ? 10.374 -4.550 -4.895 1.00 89.81 122 LEU A N 1
ATOM 891 C CA . LEU A 1 122 ? 10.004 -5.897 -4.440 1.00 89.81 122 LEU A CA 1
ATOM 892 C C . LEU A 1 122 ? 11.219 -6.839 -4.370 1.00 89.81 122 LEU A C 1
ATOM 894 O O . LEU A 1 122 ? 11.242 -7.758 -3.559 1.00 89.81 122 LEU A O 1
ATOM 898 N N . GLY A 1 123 ? 12.266 -6.607 -5.168 1.00 87.06 123 GLY A N 1
ATOM 899 C CA . GLY A 1 123 ? 13.387 -7.549 -5.255 1.00 87.06 123 GLY A CA 1
ATOM 900 C C . GLY A 1 123 ? 12.927 -8.911 -5.790 1.00 87.06 123 GLY A C 1
ATOM 901 O O . GLY A 1 123 ? 11.848 -9.022 -6.341 1.00 87.06 123 GLY A O 1
ATOM 902 N N . MET A 1 124 ? 13.724 -9.971 -5.654 1.00 84.44 124 MET A N 1
ATOM 903 C CA . MET A 1 124 ? 13.402 -11.264 -6.294 1.00 84.44 124 MET A CA 1
ATOM 904 C C . MET A 1 124 ? 12.179 -11.997 -5.719 1.00 84.44 124 MET A C 1
ATOM 906 O O . MET A 1 124 ? 11.661 -12.889 -6.375 1.00 84.44 124 MET A O 1
ATOM 910 N N . SER A 1 125 ? 11.777 -11.709 -4.479 1.00 86.06 125 SER A N 1
ATOM 911 C CA . SER A 1 125 ? 10.731 -12.473 -3.777 1.00 86.06 125 SER A CA 1
ATOM 912 C C . SER A 1 125 ? 9.732 -11.618 -3.008 1.00 86.06 125 SER A C 1
ATOM 914 O O . SER A 1 125 ? 8.936 -12.166 -2.246 1.00 86.06 125 SER A O 1
ATOM 916 N N . GLY A 1 126 ? 9.787 -10.296 -3.164 1.00 90.19 126 GLY A N 1
ATOM 917 C CA . GLY A 1 126 ? 8.822 -9.404 -2.545 1.00 90.19 126 GLY A CA 1
ATOM 918 C C . GLY A 1 126 ? 7.446 -9.577 -3.169 1.00 90.19 126 GLY A C 1
ATOM 919 O O . GLY A 1 126 ? 7.320 -9.676 -4.383 1.00 90.19 126 GLY A O 1
ATOM 920 N N . SER A 1 127 ? 6.409 -9.582 -2.343 1.00 92.00 127 SER A N 1
ATOM 921 C CA . SER A 1 127 ? 5.010 -9.598 -2.777 1.00 92.00 127 SER A CA 1
ATOM 922 C C . SER A 1 127 ? 4.130 -8.910 -1.740 1.00 92.00 127 SER A C 1
ATOM 924 O O . SER A 1 127 ? 4.479 -8.872 -0.563 1.00 92.00 127 SER A O 1
ATOM 926 N N . PHE A 1 128 ? 2.987 -8.370 -2.154 1.00 94.50 128 PHE A N 1
ATOM 927 C CA . PHE A 1 128 ? 1.966 -7.893 -1.221 1.00 94.50 128 PHE A CA 1
ATOM 928 C C . PHE A 1 128 ? 0.898 -8.961 -1.046 1.00 94.50 128 PHE A C 1
ATOM 930 O O . PHE A 1 128 ? 0.402 -9.507 -2.028 1.00 94.50 128 PHE A O 1
ATOM 937 N N . GLN A 1 129 ? 0.539 -9.248 0.201 1.00 94.00 129 GLN A N 1
ATOM 938 C CA . GLN A 1 129 ? -0.477 -10.239 0.537 1.00 94.00 129 GLN A CA 1
ATOM 939 C C . GLN A 1 129 ? -1.417 -9.675 1.593 1.00 94.00 129 GLN A C 1
ATOM 941 O O . GLN A 1 129 ? -0.975 -9.034 2.543 1.00 94.00 129 GLN A O 1
ATOM 946 N N . LEU A 1 130 ? -2.714 -9.914 1.421 1.00 93.81 130 LEU A N 1
ATOM 947 C CA . LEU A 1 130 ? -3.735 -9.573 2.403 1.00 93.81 130 LEU A CA 1
ATOM 948 C C . LEU A 1 130 ? -4.169 -10.866 3.090 1.00 93.81 130 LEU A C 1
ATOM 950 O O . LEU A 1 130 ? -4.748 -11.738 2.447 1.00 93.81 130 LEU A O 1
ATOM 954 N N . VAL A 1 131 ? -3.867 -10.992 4.378 1.00 93.19 131 VAL A N 1
ATOM 955 C CA . VAL A 1 131 ? -4.101 -12.215 5.157 1.00 93.19 131 VAL A CA 1
ATOM 956 C C . VAL A 1 131 ? -4.936 -11.924 6.404 1.00 93.19 131 VAL A C 1
ATOM 958 O O . VAL A 1 131 ? -4.916 -10.797 6.904 1.00 93.19 131 VAL A O 1
ATOM 961 N N . PRO A 1 132 ? -5.669 -12.903 6.955 1.00 92.50 132 PRO A N 1
ATOM 962 C CA . PRO A 1 132 ? -6.262 -12.773 8.280 1.00 92.50 132 PRO A CA 1
ATOM 963 C C . PRO A 1 132 ? -5.195 -12.517 9.347 1.00 92.50 132 PRO A C 1
ATOM 965 O O . PRO A 1 132 ? -4.111 -13.096 9.317 1.00 92.50 132 PRO A O 1
ATOM 968 N N . ARG A 1 133 ? -5.508 -11.696 10.355 1.00 87.31 133 ARG A N 1
ATOM 969 C CA . ARG A 1 133 ? -4.555 -11.348 11.427 1.00 87.31 133 ARG A CA 1
ATOM 970 C C . ARG A 1 133 ? -4.049 -12.566 12.221 1.00 87.31 133 ARG A C 1
ATOM 972 O O . ARG A 1 133 ? -2.979 -12.492 12.811 1.00 87.31 133 ARG A O 1
ATOM 979 N N . GLY A 1 134 ? -4.803 -13.666 12.257 1.00 83.81 134 GLY A N 1
ATOM 980 C CA . GLY A 1 134 ? -4.383 -14.916 12.906 1.00 83.81 134 GLY A CA 1
ATOM 981 C C . GLY A 1 134 ? -3.365 -15.740 12.106 1.00 83.81 134 GLY A C 1
ATOM 982 O O . GLY A 1 134 ? -2.735 -16.627 12.669 1.00 83.81 134 GLY A O 1
ATOM 983 N N . GLU A 1 135 ? -3.175 -15.434 10.823 1.00 87.00 135 GLU A N 1
ATOM 984 C CA . GLU A 1 135 ? -2.370 -16.213 9.872 1.00 87.00 135 GLU A CA 1
ATOM 985 C C . GLU A 1 135 ? -1.182 -15.393 9.350 1.00 87.00 135 GLU A C 1
ATOM 987 O O . GLU A 1 135 ? -0.836 -15.416 8.168 1.00 87.00 135 GLU A O 1
ATOM 992 N N . LEU A 1 136 ? -0.550 -14.620 10.238 1.00 82.44 136 LEU A N 1
ATOM 993 C CA . LEU A 1 136 ? 0.590 -13.789 9.862 1.00 82.44 136 LEU A CA 1
ATOM 994 C C . LEU A 1 136 ? 1.748 -14.636 9.327 1.00 82.44 136 LEU A C 1
ATOM 996 O O . LEU A 1 136 ? 2.222 -15.588 9.950 1.00 82.44 136 LEU A O 1
ATOM 1000 N N . LEU A 1 137 ? 2.240 -14.237 8.158 1.00 80.06 137 LEU A N 1
ATOM 1001 C CA . LEU A 1 137 ? 3.307 -14.934 7.458 1.00 80.06 137 LEU A CA 1
ATOM 1002 C C . LEU A 1 137 ? 4.661 -14.636 8.115 1.00 80.06 137 LEU A C 1
ATOM 1004 O O . LEU A 1 137 ? 4.986 -13.490 8.417 1.00 80.06 137 LEU A O 1
ATOM 1008 N N . ARG A 1 138 ? 5.505 -15.666 8.272 1.00 76.88 138 ARG A N 1
ATOM 1009 C CA . ARG A 1 138 ? 6.825 -15.567 8.938 1.00 76.88 138 ARG A CA 1
ATOM 1010 C C . ARG A 1 138 ? 7.760 -14.499 8.354 1.00 76.88 138 ARG A C 1
ATOM 1012 O O . ARG A 1 138 ? 8.653 -14.020 9.048 1.00 76.88 138 ARG A O 1
ATOM 1019 N N . HIS A 1 139 ? 7.568 -14.147 7.087 1.00 82.75 139 HIS A N 1
ATOM 1020 C CA . HIS A 1 139 ? 8.403 -13.202 6.343 1.00 82.75 139 HIS A CA 1
ATOM 1021 C C . HIS A 1 139 ? 7.653 -11.909 5.974 1.00 82.75 139 HIS A C 1
ATOM 1023 O O . HIS A 1 139 ? 8.019 -11.251 5.005 1.00 82.75 139 HIS A O 1
ATOM 1029 N N . ALA A 1 140 ? 6.594 -11.563 6.719 1.00 82.56 140 ALA A N 1
ATOM 1030 C CA . ALA A 1 140 ? 5.818 -10.333 6.552 1.00 82.56 140 ALA A CA 1
ATOM 1031 C C . ALA A 1 140 ? 6.531 -9.120 7.178 1.00 82.56 140 ALA A C 1
ATOM 1033 O O . ALA A 1 140 ? 6.642 -9.003 8.403 1.00 82.56 140 ALA A O 1
ATOM 1034 N N . HIS A 1 141 ? 7.059 -8.232 6.340 1.00 82.38 141 HIS A N 1
ATOM 1035 C CA . HIS A 1 141 ? 7.826 -7.045 6.700 1.00 82.38 141 HIS A CA 1
ATOM 1036 C C . HIS A 1 141 ? 7.538 -5.907 5.696 1.00 82.38 141 HIS A C 1
ATOM 1038 O O . HIS A 1 141 ? 8.038 -6.020 4.591 1.00 82.38 141 HIS A O 1
ATOM 1044 N N . PRO A 1 142 ? 6.875 -4.780 6.014 1.00 90.69 142 PRO A N 1
ATOM 1045 C CA . PRO A 1 142 ? 6.051 -4.496 7.187 1.00 90.69 142 PRO A CA 1
ATOM 1046 C C . PRO A 1 142 ? 4.613 -5.042 7.057 1.00 90.69 142 PRO A C 1
ATOM 1048 O O . PRO A 1 142 ? 4.203 -5.499 5.986 1.00 90.69 142 PRO A O 1
ATOM 1051 N N . SER A 1 143 ? 3.858 -4.960 8.157 1.00 92.88 143 SER A N 1
ATOM 1052 C CA . SER A 1 143 ? 2.440 -5.330 8.260 1.00 92.88 143 SER A CA 1
ATOM 1053 C C . SER A 1 143 ? 1.569 -4.120 8.619 1.00 92.88 143 SER A C 1
ATOM 1055 O O . SER A 1 143 ? 1.882 -3.368 9.543 1.00 92.88 143 SER A O 1
ATOM 1057 N N . PHE A 1 144 ? 0.449 -3.968 7.914 1.00 94.81 144 PHE A N 1
ATOM 1058 C CA . PHE A 1 144 ? -0.572 -2.941 8.130 1.00 94.81 144 PHE A CA 1
ATOM 1059 C C . PHE A 1 144 ? -1.877 -3.609 8.552 1.00 94.81 144 PHE A C 1
ATOM 1061 O O . PHE A 1 144 ? -2.384 -4.467 7.831 1.00 94.81 144 PHE A O 1
ATOM 1068 N N . TYR A 1 145 ? -2.454 -3.209 9.682 1.00 94.56 145 TYR A N 1
ATOM 1069 C CA . TYR A 1 145 ? -3.645 -3.860 10.229 1.00 94.56 145 TYR A CA 1
ATOM 1070 C C . TYR A 1 145 ? -4.918 -3.063 9.975 1.00 94.56 145 TYR A C 1
ATOM 1072 O O . TYR A 1 145 ? -4.934 -1.835 10.044 1.00 94.56 145 TYR A O 1
ATOM 1080 N N . THR A 1 146 ? -6.011 -3.773 9.717 1.00 94.62 146 THR A N 1
ATOM 1081 C CA . THR A 1 146 ? -7.339 -3.170 9.588 1.00 94.62 146 THR A CA 1
ATOM 1082 C C . THR A 1 146 ? -7.886 -2.699 10.939 1.00 94.62 146 THR A C 1
ATOM 1084 O O . THR A 1 146 ? -7.819 -3.437 11.927 1.00 94.62 146 THR A O 1
ATOM 1087 N N . ALA A 1 147 ? -8.505 -1.521 10.965 1.00 92.12 147 ALA A N 1
ATOM 1088 C CA . ALA A 1 147 ? -9.288 -1.024 12.090 1.00 92.12 147 ALA A CA 1
ATOM 1089 C C . ALA A 1 147 ? -10.676 -1.684 12.136 1.00 92.12 147 ALA A C 1
ATOM 1091 O O . ALA A 1 147 ? -11.267 -2.011 11.103 1.00 92.12 147 ALA A O 1
ATOM 1092 N N . LEU A 1 148 ? -11.235 -1.824 13.340 1.00 85.31 148 LEU A N 1
ATOM 1093 C CA . LEU A 1 148 ? -12.638 -2.210 13.510 1.00 85.31 148 LEU A CA 1
ATOM 1094 C C . LEU A 1 148 ? -13.558 -1.081 13.000 1.00 85.31 148 LEU A C 1
ATOM 1096 O O . LEU A 1 148 ? -13.204 0.088 13.153 1.00 85.31 148 LEU A O 1
ATOM 1100 N N . PRO A 1 149 ? -14.724 -1.391 12.398 1.00 81.25 149 PRO A N 1
ATOM 1101 C CA . PRO A 1 149 ? -15.411 -2.689 12.350 1.00 81.25 149 PRO A CA 1
ATOM 1102 C C . PRO A 1 149 ? -15.000 -3.614 11.186 1.00 81.25 149 PRO A C 1
ATOM 1104 O O . PRO A 1 149 ? -15.670 -4.619 10.955 1.00 81.25 149 PRO A O 1
ATOM 1107 N N . SER A 1 150 ? -13.932 -3.305 10.443 1.00 81.00 150 SER A N 1
ATOM 1108 C CA . SER A 1 150 ? -13.485 -4.145 9.323 1.00 81.00 150 SER A CA 1
ATOM 1109 C C . SER A 1 150 ? -13.083 -5.556 9.794 1.00 81.00 150 SER A C 1
ATOM 1111 O O . SER A 1 150 ? -12.637 -5.717 10.939 1.00 81.00 150 SER A O 1
ATOM 1113 N N . PRO A 1 151 ? -13.186 -6.585 8.925 1.00 87.19 151 PRO A N 1
ATOM 1114 C CA . PRO A 1 151 ? -12.632 -7.906 9.207 1.00 87.19 151 PRO A CA 1
ATOM 1115 C C . PRO A 1 151 ? -11.164 -7.783 9.610 1.00 87.19 151 PRO A C 1
ATOM 1117 O O . PRO A 1 151 ? -10.446 -6.983 9.019 1.00 87.19 151 PRO A O 1
ATOM 1120 N N . ARG A 1 152 ? -10.718 -8.560 10.606 1.00 91.44 152 ARG A N 1
ATOM 1121 C CA . ARG A 1 152 ? -9.348 -8.488 11.141 1.00 91.44 152 ARG A CA 1
ATOM 1122 C C . ARG A 1 152 ? -8.338 -9.030 10.129 1.00 91.44 152 ARG A C 1
ATOM 1124 O O . ARG A 1 152 ? -7.948 -10.195 10.206 1.00 91.44 152 ARG A O 1
ATOM 1131 N N . LEU A 1 153 ? -7.915 -8.180 9.206 1.00 94.19 153 LEU A N 1
ATOM 1132 C CA . LEU A 1 153 ? -6.949 -8.480 8.160 1.00 94.19 153 LEU A CA 1
ATOM 1133 C C . LEU A 1 153 ? -5.645 -7.711 8.396 1.00 94.19 153 LEU A C 1
ATOM 1135 O O . LEU A 1 153 ? -5.591 -6.718 9.128 1.00 94.19 153 LEU A O 1
ATOM 1139 N N . ALA A 1 154 ? -4.590 -8.193 7.759 1.00 94.19 154 ALA A N 1
ATOM 1140 C CA . ALA A 1 154 ? -3.287 -7.569 7.703 1.00 94.19 154 ALA A CA 1
ATOM 1141 C C . ALA A 1 154 ? -2.809 -7.548 6.248 1.00 94.19 154 ALA A C 1
ATOM 1143 O O . ALA A 1 154 ? -2.738 -8.592 5.598 1.00 94.19 154 ALA A O 1
ATOM 1144 N N . LEU A 1 155 ? -2.491 -6.362 5.734 1.00 95.25 155 LEU A N 1
ATOM 1145 C CA . LEU A 1 155 ? -1.741 -6.225 4.492 1.00 95.25 155 LEU A CA 1
ATOM 1146 C C . LEU A 1 155 ? -0.258 -6.349 4.837 1.00 95.25 155 LEU A C 1
ATOM 1148 O O . LEU A 1 155 ? 0.258 -5.579 5.642 1.00 95.25 155 LEU A O 1
ATOM 1152 N N . CYS A 1 156 ? 0.431 -7.300 4.230 1.00 94.25 156 CYS A N 1
ATOM 1153 C CA . CYS A 1 156 ? 1.822 -7.613 4.515 1.00 94.25 156 CYS A CA 1
ATOM 1154 C C . CYS A 1 156 ? 2.654 -7.504 3.240 1.00 94.25 156 CYS A C 1
ATOM 1156 O O . CYS A 1 156 ? 2.271 -8.047 2.202 1.00 94.25 156 CYS A O 1
ATOM 1158 N N . PHE A 1 157 ? 3.823 -6.869 3.326 1.00 94.12 157 PHE A N 1
ATOM 1159 C CA . PHE A 1 157 ? 4.866 -7.063 2.320 1.00 94.12 157 PHE A CA 1
ATOM 1160 C C . PHE A 1 157 ? 5.669 -8.307 2.705 1.00 94.12 157 PHE A C 1
ATOM 1162 O O . PHE A 1 157 ? 6.308 -8.344 3.748 1.00 94.12 157 PHE A O 1
ATOM 1169 N N . VAL A 1 158 ? 5.584 -9.371 1.918 1.00 91.81 158 VAL A N 1
ATOM 1170 C CA . VAL A 1 158 ? 6.243 -10.648 2.194 1.00 91.81 158 VAL A CA 1
ATOM 1171 C C . VAL A 1 158 ? 7.496 -10.735 1.351 1.00 91.81 158 VAL A C 1
ATOM 1173 O O . VAL A 1 158 ? 7.406 -10.711 0.127 1.00 91.81 158 VAL A O 1
ATOM 1176 N N . ASP A 1 159 ? 8.649 -10.884 1.997 1.00 89.81 159 ASP A N 1
ATOM 1177 C CA . ASP A 1 159 ? 9.915 -11.075 1.296 1.00 89.81 159 ASP A CA 1
ATOM 1178 C C . ASP A 1 159 ? 10.812 -12.091 2.011 1.00 89.81 159 ASP A C 1
ATOM 1180 O O . ASP A 1 159 ? 11.446 -11.817 3.032 1.00 89.81 159 ASP A O 1
ATOM 1184 N N . ILE A 1 160 ? 10.882 -13.292 1.434 1.00 86.12 160 ILE A N 1
ATOM 1185 C CA . ILE A 1 160 ? 11.640 -14.418 1.990 1.00 86.12 160 ILE A CA 1
ATOM 1186 C C . ILE A 1 160 ? 13.149 -14.169 1.882 1.00 86.12 160 ILE A C 1
ATOM 1188 O O . ILE A 1 160 ? 13.894 -14.479 2.814 1.00 86.12 160 ILE A O 1
ATOM 1192 N N . ARG A 1 161 ? 13.614 -13.605 0.759 1.00 85.69 161 ARG A N 1
ATOM 1193 C CA . ARG A 1 161 ? 15.044 -13.366 0.505 1.00 85.69 161 ARG A CA 1
ATOM 1194 C C . ARG A 1 161 ? 15.546 -12.058 1.108 1.00 85.69 161 ARG A C 1
ATOM 1196 O O . ARG A 1 161 ? 16.758 -11.889 1.205 1.00 85.69 161 ARG A O 1
ATOM 1203 N N . ARG A 1 162 ? 14.646 -11.164 1.535 1.00 86.44 162 ARG A N 1
ATOM 1204 C CA . ARG A 1 162 ? 14.968 -9.870 2.175 1.00 86.44 162 ARG A CA 1
ATOM 1205 C C . ARG A 1 162 ? 15.860 -8.987 1.305 1.00 86.44 162 ARG A C 1
ATOM 1207 O O . ARG A 1 162 ? 16.759 -8.308 1.797 1.00 86.44 162 ARG A O 1
ATOM 1214 N N . VAL A 1 163 ? 15.627 -9.063 0.000 1.00 86.38 163 VAL A N 1
ATOM 1215 C CA . VAL A 1 163 ? 16.283 -8.239 -1.024 1.00 86.38 163 VAL A CA 1
ATOM 1216 C C . VAL A 1 163 ? 15.406 -7.035 -1.369 1.00 86.38 163 VAL A C 1
ATOM 1218 O O . VAL A 1 163 ? 15.897 -6.034 -1.885 1.00 86.38 163 VAL A O 1
ATOM 1221 N N . GLY A 1 164 ? 14.110 -7.130 -1.084 1.00 88.31 164 GLY A N 1
ATOM 1222 C CA . GLY A 1 164 ? 13.160 -6.049 -1.186 1.00 88.31 164 GLY A CA 1
ATOM 1223 C C . GLY A 1 164 ? 13.482 -4.936 -0.197 1.00 88.31 164 GLY A C 1
ATOM 1224 O O . GLY A 1 164 ? 13.878 -5.161 0.952 1.00 88.31 164 GLY A O 1
ATOM 1225 N N . HIS A 1 165 ? 13.309 -3.712 -0.674 1.00 90.94 165 HIS A N 1
ATOM 1226 C CA . HIS A 1 165 ? 13.663 -2.510 0.064 1.00 90.94 165 HIS A CA 1
ATOM 1227 C C . HIS A 1 165 ? 12.525 -1.507 0.012 1.00 90.94 165 HIS A C 1
ATOM 1229 O O . HIS A 1 165 ? 11.867 -1.395 -1.024 1.00 90.94 165 HIS A O 1
ATOM 1235 N N . TRP A 1 166 ? 12.327 -0.750 1.088 1.00 93.38 166 TRP A N 1
ATOM 1236 C CA . TRP A 1 166 ? 11.437 0.404 1.067 1.00 93.38 166 TRP A CA 1
ATOM 1237 C C . TRP A 1 166 ? 12.092 1.658 1.628 1.00 93.38 166 TRP A C 1
ATOM 1239 O O . TRP A 1 166 ? 12.831 1.614 2.609 1.00 93.38 166 TRP A O 1
ATOM 1249 N N . ASP A 1 167 ? 11.783 2.783 0.997 1.00 92.75 167 ASP A N 1
ATOM 1250 C CA . ASP A 1 167 ? 12.245 4.103 1.400 1.00 92.75 167 ASP A CA 1
ATOM 1251 C C . ASP A 1 167 ? 11.068 4.940 1.911 1.00 92.75 167 ASP A C 1
ATOM 1253 O O . ASP A 1 167 ? 9.946 4.859 1.398 1.00 92.75 167 ASP A O 1
ATOM 1257 N N . LEU A 1 168 ? 11.329 5.737 2.951 1.00 92.50 168 LEU A N 1
ATOM 1258 C CA . LEU A 1 168 ? 10.357 6.688 3.480 1.00 92.50 168 LEU A CA 1
ATOM 1259 C C . LEU A 1 168 ? 10.236 7.883 2.530 1.00 92.50 168 LEU A C 1
ATOM 1261 O O . LEU A 1 168 ? 11.235 8.477 2.122 1.00 92.50 168 LEU A O 1
ATOM 1265 N N . GLY A 1 169 ? 9.001 8.273 2.229 1.00 87.38 169 GLY A N 1
ATOM 1266 C CA . GLY A 1 169 ? 8.689 9.358 1.310 1.00 87.38 169 GLY A CA 1
ATOM 1267 C C . GLY A 1 169 ? 8.238 8.853 -0.060 1.00 87.38 169 GLY A C 1
ATOM 1268 O O . GLY A 1 169 ? 8.599 7.778 -0.521 1.00 87.38 169 GLY A O 1
ATOM 1269 N N . GLY A 1 170 ? 7.420 9.655 -0.741 1.00 85.62 170 GLY A N 1
ATOM 1270 C CA . GLY A 1 170 ? 6.806 9.288 -2.024 1.00 85.62 170 GLY A CA 1
ATOM 1271 C C . GLY A 1 170 ? 7.655 9.582 -3.261 1.00 85.62 170 GLY A C 1
ATOM 1272 O O . GLY A 1 170 ? 7.084 9.724 -4.345 1.00 85.62 170 GLY A O 1
ATOM 1273 N N . LYS A 1 171 ? 8.972 9.757 -3.099 1.00 89.62 171 LYS A N 1
ATOM 1274 C CA . LYS A 1 171 ? 9.889 10.122 -4.185 1.00 89.62 171 LYS A CA 1
ATOM 1275 C C . LYS A 1 171 ? 10.401 8.862 -4.876 1.00 89.62 171 LYS A C 1
ATOM 1277 O O . LYS A 1 171 ? 11.055 8.040 -4.246 1.00 89.62 171 LYS A O 1
ATOM 1282 N N . TRP A 1 172 ? 10.127 8.751 -6.172 1.00 90.25 172 TRP A N 1
ATOM 1283 C CA . TRP A 1 172 ? 10.739 7.743 -7.039 1.00 90.25 172 TRP A CA 1
ATOM 1284 C C . TRP A 1 172 ? 12.260 7.898 -7.071 1.00 90.25 172 TRP A C 1
ATOM 1286 O O . TRP A 1 172 ? 12.779 8.996 -6.831 1.00 90.25 172 TRP A O 1
ATOM 1296 N N . GLN A 1 173 ? 12.979 6.823 -7.391 1.00 87.44 173 GLN A N 1
ATOM 1297 C CA . GLN A 1 173 ? 14.435 6.871 -7.436 1.00 87.44 173 GLN A CA 1
ATOM 1298 C C . GLN A 1 173 ? 14.919 7.914 -8.465 1.00 87.44 173 GLN A C 1
ATOM 1300 O O . GLN A 1 173 ? 14.508 7.871 -9.631 1.00 87.44 173 GLN A O 1
ATOM 1305 N N . PRO A 1 174 ? 15.816 8.841 -8.070 1.00 85.94 174 PRO A N 1
ATOM 1306 C CA . PRO A 1 174 ? 16.351 9.835 -8.990 1.00 85.94 174 PRO A CA 1
ATOM 1307 C C . PRO A 1 174 ? 17.158 9.156 -10.101 1.00 85.94 174 PRO A C 1
ATOM 1309 O O . PRO A 1 174 ? 17.876 8.185 -9.864 1.00 85.94 174 PRO A O 1
ATOM 1312 N N . GLY A 1 175 ? 17.036 9.676 -11.322 1.00 82.44 175 GLY A N 1
ATOM 1313 C CA . GLY A 1 175 ? 17.733 9.143 -12.495 1.00 82.44 175 GLY A CA 1
ATOM 1314 C C . GLY A 1 175 ? 17.049 7.948 -13.166 1.00 82.44 175 GLY A C 1
ATOM 1315 O O . GLY A 1 175 ? 17.577 7.445 -14.155 1.00 82.44 175 GLY A O 1
ATOM 1316 N N . ARG A 1 176 ? 15.879 7.500 -12.686 1.00 83.00 176 ARG A N 1
ATOM 1317 C CA . ARG A 1 176 ? 15.021 6.596 -13.465 1.00 83.00 176 ARG A CA 1
ATOM 1318 C C . ARG A 1 176 ? 14.201 7.380 -14.486 1.00 83.00 176 ARG A C 1
ATOM 1320 O O . ARG A 1 176 ? 13.672 8.447 -14.174 1.00 83.00 176 ARG A O 1
ATOM 1327 N N . GLY A 1 177 ? 14.128 6.831 -15.697 1.00 84.12 177 GLY A N 1
ATOM 1328 C CA . GLY A 1 177 ? 13.294 7.355 -16.773 1.00 84.12 177 GLY A CA 1
ATOM 1329 C C . GLY A 1 177 ? 11.792 7.204 -16.491 1.00 84.12 177 GLY A C 1
ATOM 1330 O O . GLY A 1 177 ? 11.406 6.682 -15.444 1.00 84.12 1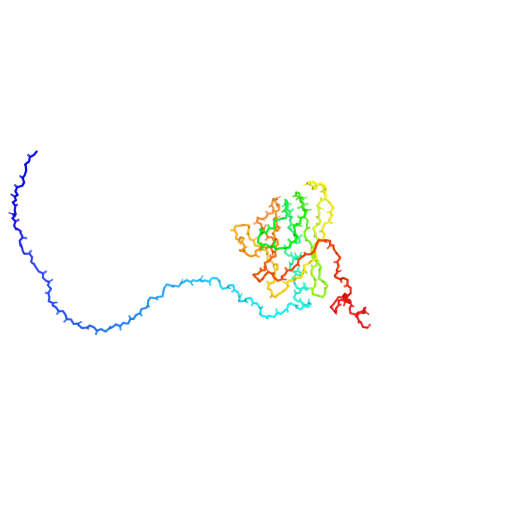77 GLY A O 1
ATOM 1331 N N . PRO A 1 178 ? 10.946 7.702 -17.402 1.00 86.69 178 PRO A N 1
ATOM 1332 C CA . PRO A 1 178 ? 9.498 7.535 -17.332 1.00 86.69 178 PRO A CA 1
ATOM 1333 C C . PRO A 1 178 ? 9.072 6.081 -17.566 1.00 86.69 178 PRO A C 1
ATOM 1335 O O . PRO A 1 178 ? 9.746 5.323 -18.266 1.00 86.69 178 PRO A O 1
ATOM 1338 N N . CYS A 1 179 ? 7.919 5.721 -17.000 1.00 87.44 179 CYS A N 1
ATOM 1339 C CA . CYS A 1 179 ? 7.393 4.364 -17.034 1.00 87.44 179 CYS A CA 1
ATOM 1340 C C . CYS A 1 179 ? 6.951 3.932 -18.429 1.00 87.44 179 CYS A C 1
ATOM 1342 O O . CYS A 1 179 ? 6.065 4.547 -19.020 1.00 87.44 179 CYS A O 1
ATOM 1344 N N . VAL A 1 180 ? 7.464 2.800 -18.915 1.00 87.75 180 VAL A N 1
ATOM 1345 C CA . VAL A 1 180 ? 7.126 2.287 -20.259 1.00 87.75 180 VAL A CA 1
ATOM 1346 C C . VAL A 1 180 ? 5.647 1.916 -20.419 1.00 87.75 180 VAL A C 1
ATOM 1348 O O . VAL A 1 180 ? 5.129 1.931 -21.531 1.00 87.75 180 VAL A O 1
ATOM 1351 N N . LEU A 1 181 ? 4.960 1.589 -19.317 1.00 85.12 181 LEU A N 1
ATOM 1352 C CA . LEU A 1 181 ? 3.542 1.209 -19.323 1.00 85.12 181 LEU A CA 1
ATOM 1353 C C . LEU A 1 181 ? 2.595 2.403 -19.151 1.00 85.12 181 LEU A C 1
ATOM 1355 O O . LEU A 1 181 ? 1.501 2.392 -19.704 1.00 85.12 181 LEU A O 1
ATOM 1359 N N . GLN A 1 182 ? 2.979 3.402 -18.351 1.00 85.69 182 GLN A N 1
ATOM 1360 C CA . GLN A 1 182 ? 2.089 4.504 -17.952 1.00 85.69 182 GLN A CA 1
ATOM 1361 C C . GLN A 1 182 ? 2.447 5.849 -18.589 1.00 85.69 182 GLN A C 1
ATOM 1363 O O . GLN A 1 182 ? 1.592 6.719 -18.704 1.00 85.69 182 GLN A O 1
ATOM 1368 N N . GLU A 1 183 ? 3.700 6.029 -18.994 1.00 87.12 183 GLU A N 1
ATOM 1369 C CA . GLU A 1 183 ? 4.268 7.293 -19.465 1.00 87.12 183 GLU A CA 1
ATOM 1370 C C . GLU A 1 183 ? 4.955 7.093 -20.831 1.00 87.12 183 GLU A C 1
ATOM 1372 O O . GLU A 1 183 ? 6.005 7.673 -21.103 1.00 87.12 183 GLU A O 1
ATOM 1377 N N . TYR A 1 184 ? 4.361 6.270 -21.706 1.00 87.06 184 TYR A N 1
ATOM 1378 C CA . TYR A 1 184 ? 4.945 5.891 -23.002 1.00 87.06 184 TYR A CA 1
ATOM 1379 C C . TYR A 1 184 ? 5.348 7.099 -23.866 1.00 87.06 184 TYR A C 1
ATOM 1381 O O . TYR A 1 184 ? 6.404 7.090 -24.491 1.00 87.06 184 TYR A O 1
ATOM 1389 N N . GLU A 1 185 ? 4.546 8.168 -23.868 1.00 87.56 185 GLU A N 1
ATOM 1390 C CA . GLU A 1 185 ? 4.843 9.384 -24.637 1.00 87.56 185 GLU A CA 1
ATOM 1391 C C . GLU A 1 185 ? 6.059 10.161 -24.126 1.00 87.56 185 GLU A C 1
ATOM 1393 O O . GLU A 1 185 ? 6.737 10.807 -24.916 1.00 87.56 185 GLU A O 1
ATOM 1398 N N . GLN A 1 186 ? 6.343 10.102 -22.825 1.00 85.00 186 GLN A N 1
ATOM 1399 C CA . GLN A 1 186 ? 7.526 10.740 -22.242 1.00 85.00 186 GLN A CA 1
ATOM 1400 C C . GLN A 1 186 ? 8.771 9.859 -22.397 1.00 85.00 186 GLN A C 1
ATOM 1402 O O . GLN A 1 186 ? 9.890 10.353 -22.294 1.00 85.00 186 GLN A O 1
ATOM 1407 N N . PHE A 1 187 ? 8.572 8.552 -22.593 1.00 84.25 187 PHE A N 1
ATOM 1408 C CA . PHE A 1 187 ? 9.639 7.572 -22.778 1.00 84.25 187 PHE A CA 1
ATOM 1409 C C . PHE A 1 187 ? 10.223 7.562 -24.197 1.00 84.25 187 PHE A C 1
ATOM 1411 O O . PHE A 1 187 ? 11.399 7.232 -24.354 1.00 84.25 187 PHE A O 1
ATOM 1418 N N . ARG A 1 188 ? 9.409 7.881 -25.210 1.00 74.19 188 ARG A N 1
ATOM 1419 C CA . ARG A 1 188 ? 9.797 7.866 -26.633 1.00 74.19 188 ARG A CA 1
ATOM 1420 C C . ARG A 1 188 ? 10.671 9.039 -27.067 1.00 74.19 188 ARG A C 1
ATOM 1422 O O . ARG A 1 188 ? 10.506 10.151 -26.522 1.00 74.19 188 ARG A O 1
#

Organism: Callithrix jacchus (NCBI:txid9483)

Foldseek 3Di:
DDDDDDDDDDDDDDDDDDDDDDDDDDDDDDDPPPPDDDDQDQDFDWQVQLQVLQVCLCVVQVPFWFFAAKAFDPPAPADGDPDGKGTWGWHWDGWTQKIKIKTGHDVPIPPDDHIWIKIKRQTRGWGKDKAAPVDDDPQFGIWIFTHPPDHTIITGTGDPPSPMYMDTHRDDDPPDFGGCVPPVVRVD

InterPro domains:
  IPR012319 Formamidopyrimidine-DNA glycosylase, catalytic domain [PF01149] (44-166)
  IPR012319 Formamidopyrimidine-DNA glycosylase, catalytic domain [PS51068] (45-164)
  IPR012319 Formamidopyrimidine-DNA glycosylase, catalytic domain [SM00898] (45-167)
  IPR035937 Formamidopyrimidine-DNA glycosylase, N-terminal [G3DSA:3.20.190.10] (44-176)
  IPR035937 Formamidopyrimidine-DNA glycosylase, N-terminal [SSF81624] (45-173)

Radius of gyration: 29.78 Å; chains: 1; bounding box: 33×90×85 Å